Protein AF-A0A950AJ73-F1 (afdb_monomer)

Structure (mmCIF, N/CA/C/O backbone):
data_AF-A0A950AJ73-F1
#
_entry.id   AF-A0A950AJ73-F1
#
loop_
_atom_site.group_PDB
_atom_site.id
_atom_site.type_symbol
_atom_site.label_atom_id
_atom_site.label_alt_id
_atom_site.label_comp_id
_atom_site.label_asym_id
_atom_site.label_entity_id
_atom_site.label_seq_id
_atom_site.pdbx_PDB_ins_code
_atom_site.Cartn_x
_atom_site.Cartn_y
_atom_site.Cartn_z
_atom_site.occupancy
_atom_site.B_iso_or_equiv
_atom_site.auth_seq_id
_atom_site.auth_comp_id
_atom_site.auth_asym_id
_atom_site.auth_atom_id
_atom_site.pdbx_PDB_model_num
ATOM 1 N N . THR A 1 1 ? 6.063 -1.081 2.310 1.00 92.88 1 THR A N 1
ATOM 2 C CA . THR A 1 1 ? 6.841 -2.084 3.063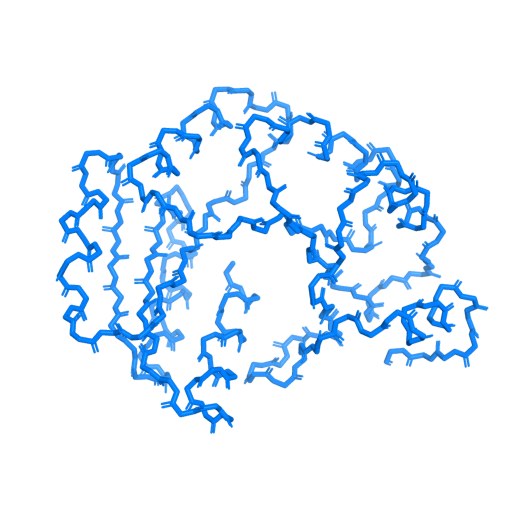 1.00 92.88 1 THR A CA 1
ATOM 3 C C . THR A 1 1 ? 6.084 -2.684 4.240 1.00 92.88 1 THR A C 1
ATOM 5 O O . THR A 1 1 ? 5.621 -3.804 4.096 1.00 92.88 1 THR A O 1
ATOM 8 N N . THR A 1 2 ? 5.868 -1.998 5.375 1.00 95.12 2 THR A N 1
ATOM 9 C CA . THR A 1 2 ? 5.232 -2.628 6.565 1.00 95.12 2 THR A CA 1
ATOM 10 C C . THR A 1 2 ? 3.834 -3.189 6.292 1.00 95.12 2 THR A C 1
ATOM 12 O O . THR A 1 2 ? 3.547 -4.312 6.682 1.00 95.12 2 THR A O 1
ATOM 15 N N . THR A 1 3 ? 2.984 -2.468 5.557 1.00 97.38 3 THR A N 1
ATOM 16 C CA . THR A 1 3 ? 1.659 -2.960 5.138 1.00 97.38 3 THR A CA 1
ATOM 17 C C . THR A 1 3 ? 1.740 -4.257 4.328 1.00 97.38 3 THR A C 1
ATOM 19 O O . THR A 1 3 ? 0.954 -5.167 4.566 1.00 97.38 3 THR A O 1
ATOM 22 N N . VAL A 1 4 ? 2.708 -4.371 3.410 1.00 97.19 4 VAL A N 1
ATOM 23 C CA . VAL A 1 4 ? 2.921 -5.589 2.608 1.00 97.19 4 VAL A CA 1
ATOM 24 C C . VAL A 1 4 ? 3.324 -6.758 3.506 1.00 97.19 4 VAL A C 1
ATOM 26 O O . VAL A 1 4 ? 2.780 -7.846 3.355 1.00 97.19 4 VAL A O 1
ATOM 29 N N . ALA A 1 5 ? 4.201 -6.527 4.488 1.00 97.19 5 ALA A N 1
ATOM 30 C CA . ALA A 1 5 ? 4.582 -7.550 5.460 1.00 97.19 5 ALA A CA 1
ATOM 31 C C . ALA A 1 5 ? 3.391 -8.023 6.314 1.00 97.19 5 ALA A C 1
ATOM 33 O O . ALA A 1 5 ? 3.233 -9.226 6.514 1.00 97.19 5 ALA A O 1
ATOM 34 N N . LYS A 1 6 ? 2.523 -7.101 6.763 1.00 98.25 6 LYS A N 1
ATOM 35 C CA . LYS A 1 6 ? 1.288 -7.454 7.485 1.00 98.25 6 LYS A CA 1
ATOM 36 C C . LYS A 1 6 ? 0.383 -8.333 6.630 1.00 98.25 6 LYS A C 1
ATOM 38 O O . LYS A 1 6 ? 0.024 -9.417 7.067 1.00 98.25 6 LYS A O 1
ATOM 43 N N . LEU A 1 7 ? 0.101 -7.924 5.389 1.00 98.06 7 LEU A N 1
ATOM 44 C CA . LEU A 1 7 ? -0.706 -8.718 4.457 1.00 98.06 7 LEU A CA 1
ATOM 45 C C . LEU A 1 7 ? -0.104 -10.111 4.237 1.00 98.06 7 LEU A C 1
ATOM 47 O O . LEU A 1 7 ? -0.812 -11.105 4.373 1.00 98.06 7 LEU A O 1
ATOM 51 N N . ALA A 1 8 ? 1.198 -10.198 3.959 1.00 97.94 8 ALA A N 1
ATOM 52 C CA . ALA A 1 8 ? 1.874 -11.471 3.726 1.00 97.94 8 ALA A CA 1
ATOM 53 C C . ALA A 1 8 ? 1.744 -12.418 4.929 1.00 97.94 8 ALA A C 1
ATOM 55 O O . ALA A 1 8 ? 1.339 -13.572 4.779 1.00 97.94 8 ALA A O 1
ATOM 56 N N . ALA A 1 9 ? 2.012 -11.916 6.135 1.00 97.50 9 ALA A N 1
ATOM 57 C CA . ALA A 1 9 ? 1.866 -12.688 7.362 1.00 97.50 9 ALA A CA 1
ATOM 58 C C . ALA A 1 9 ? 0.402 -13.083 7.630 1.00 97.50 9 ALA A C 1
ATOM 60 O O . ALA A 1 9 ? 0.142 -14.241 7.949 1.00 97.50 9 ALA A O 1
ATOM 61 N N . THR A 1 10 ? -0.569 -12.185 7.435 1.00 96.81 10 THR A N 1
ATOM 62 C CA . THR A 1 10 ? -2.002 -12.492 7.590 1.00 96.81 10 THR A CA 1
ATOM 63 C C . THR A 1 10 ? -2.466 -13.577 6.615 1.00 96.81 10 THR A C 1
ATOM 65 O O . THR A 1 10 ? -3.197 -14.489 7.008 1.00 96.81 10 THR A O 1
ATOM 68 N N . PHE A 1 11 ? -2.052 -13.525 5.347 1.00 97.38 11 PHE A N 1
ATOM 69 C CA . PHE A 1 11 ? -2.428 -14.540 4.358 1.00 97.38 11 PHE A CA 1
ATOM 70 C C . PHE A 1 11 ? -1.765 -15.896 4.630 1.00 97.38 11 PHE A C 1
ATOM 72 O O . PHE A 1 11 ? -2.438 -16.922 4.509 1.00 97.38 11 PHE A O 1
ATOM 79 N N . LYS A 1 12 ? -0.499 -15.922 5.071 1.00 96.75 12 LYS A N 1
ATOM 80 C CA . LYS A 1 12 ? 0.173 -17.172 5.461 1.00 96.75 12 LYS A CA 1
ATOM 81 C C . LYS A 1 12 ? -0.445 -17.783 6.722 1.00 96.75 12 LYS A C 1
ATOM 83 O O . LYS A 1 12 ? -0.835 -18.945 6.714 1.00 96.75 12 LYS A O 1
ATOM 88 N N . LEU A 1 13 ? -0.552 -17.004 7.800 1.00 94.62 13 LEU A N 1
ATOM 89 C CA . LEU A 1 13 ? -0.893 -17.515 9.133 1.00 94.62 13 LEU A CA 1
ATOM 90 C C . LEU A 1 13 ? -2.393 -17.753 9.326 1.00 94.62 13 LEU A C 1
ATOM 92 O O . LEU A 1 13 ? -2.773 -18.759 9.916 1.00 94.62 13 LEU A O 1
ATOM 96 N N . ALA A 1 14 ? -3.244 -16.839 8.850 1.00 94.31 14 ALA A N 1
ATOM 97 C CA . ALA A 1 14 ? -4.686 -16.914 9.094 1.00 94.31 14 ALA A CA 1
ATOM 98 C C . ALA A 1 14 ? -5.463 -17.569 7.944 1.00 94.31 14 ALA A C 1
ATOM 100 O O . ALA A 1 14 ? -6.529 -18.133 8.179 1.00 94.31 14 ALA A O 1
ATOM 101 N N . HIS A 1 15 ? -4.944 -17.507 6.712 1.00 95.06 15 HIS A N 1
ATOM 102 C CA . HIS A 1 15 ? -5.661 -17.981 5.522 1.00 95.06 15 HIS A CA 1
ATOM 103 C C . HIS A 1 15 ? -5.011 -19.199 4.849 1.00 95.06 15 HIS A C 1
ATOM 105 O O . HIS A 1 15 ? -5.614 -19.768 3.943 1.00 95.06 15 HIS A O 1
ATOM 111 N N . GLY A 1 16 ? -3.813 -19.613 5.277 1.00 94.69 16 GLY A N 1
ATOM 112 C CA . GLY A 1 16 ? -3.132 -20.804 4.760 1.00 94.69 16 GLY A CA 1
ATOM 113 C C . GLY A 1 16 ? -2.626 -20.688 3.318 1.00 94.69 16 GLY A C 1
ATOM 114 O O . GLY A 1 16 ? -2.360 -21.712 2.694 1.00 94.69 16 GLY A O 1
ATOM 115 N N . TYR A 1 17 ? -2.499 -19.471 2.781 1.00 97.44 17 TYR A N 1
ATOM 116 C CA . TYR A 1 17 ? -1.894 -19.239 1.465 1.00 97.44 17 TYR A CA 1
ATOM 117 C C . TYR A 1 17 ? -0.372 -19.413 1.540 1.00 97.44 17 TYR A C 1
ATOM 119 O O . TYR A 1 17 ? 0.219 -19.343 2.622 1.00 97.44 17 TYR A O 1
ATOM 127 N N . ARG A 1 18 ? 0.278 -19.559 0.380 1.00 97.62 18 ARG A N 1
ATOM 128 C CA . ARG A 1 18 ? 1.737 -19.460 0.214 1.00 97.62 18 ARG A CA 1
ATOM 129 C C . ARG A 1 18 ? 2.104 -18.135 -0.469 1.00 97.62 18 ARG A C 1
ATOM 131 O O . ARG A 1 18 ? 2.123 -18.089 -1.699 1.00 97.62 18 ARG A O 1
ATOM 138 N N . PRO A 1 19 ? 2.348 -17.039 0.272 1.00 98.12 19 PRO A N 1
ATOM 139 C CA . PRO A 1 19 ? 2.726 -15.772 -0.337 1.00 98.12 19 PRO A CA 1
ATOM 140 C C . PRO A 1 19 ? 4.180 -15.779 -0.812 1.00 98.12 19 PRO A C 1
ATOM 142 O O . PRO A 1 19 ? 5.046 -16.356 -0.160 1.00 98.12 19 PRO A O 1
ATOM 145 N N . GLY A 1 20 ? 4.459 -15.055 -1.889 1.00 98.31 20 GLY A N 1
ATOM 146 C CA . GLY A 1 20 ? 5.795 -14.619 -2.276 1.00 98.31 20 GLY A CA 1
ATOM 147 C C . GLY A 1 20 ? 5.879 -13.099 -2.319 1.00 98.31 20 GLY A C 1
ATOM 148 O O . GLY A 1 20 ? 4.888 -12.411 -2.576 1.00 98.31 20 GLY A O 1
ATOM 149 N N . LEU A 1 21 ? 7.065 -12.569 -2.045 1.00 98.31 21 LEU A N 1
ATOM 150 C CA . LEU A 1 21 ? 7.326 -11.138 -2.030 1.00 98.31 21 LEU A CA 1
ATOM 151 C C . LEU A 1 21 ? 8.178 -10.735 -3.229 1.00 98.31 21 LEU A C 1
ATOM 153 O O . LEU A 1 21 ? 9.164 -11.386 -3.567 1.00 98.31 21 LEU A O 1
ATOM 157 N N . VAL A 1 22 ? 7.841 -9.603 -3.830 1.00 97.94 22 VAL A N 1
ATOM 158 C CA . VAL A 1 22 ? 8.698 -8.906 -4.789 1.00 97.94 22 VAL A CA 1
ATOM 159 C C . VAL A 1 22 ? 8.924 -7.498 -4.270 1.00 97.94 22 VAL A C 1
ATOM 161 O O . VAL A 1 22 ? 7.982 -6.863 -3.808 1.00 97.94 22 VAL A O 1
ATOM 164 N N . THR A 1 23 ? 10.141 -6.973 -4.358 1.00 96.19 23 THR A N 1
ATOM 165 C CA . THR A 1 23 ? 10.384 -5.540 -4.148 1.00 96.19 23 THR A CA 1
ATOM 166 C C . THR A 1 23 ? 11.036 -4.900 -5.359 1.00 96.19 23 THR A C 1
ATOM 168 O O . THR A 1 23 ? 12.007 -5.421 -5.909 1.00 96.19 23 THR A O 1
ATOM 171 N N . VAL A 1 24 ? 10.492 -3.748 -5.750 1.00 94.31 24 VAL A N 1
ATOM 172 C CA . VAL A 1 24 ? 11.083 -2.822 -6.730 1.00 94.31 24 VAL A CA 1
ATOM 173 C C . VAL A 1 24 ? 11.620 -1.554 -6.052 1.00 94.31 24 VAL A C 1
ATOM 175 O O . VAL A 1 24 ? 12.000 -0.593 -6.720 1.00 94.31 24 VAL A O 1
ATOM 178 N N . ASP A 1 25 ? 11.645 -1.504 -4.712 1.00 87.56 25 ASP A N 1
ATOM 179 C CA . ASP A 1 25 ? 12.178 -0.366 -3.952 1.00 87.56 25 ASP A CA 1
ATOM 180 C C . ASP A 1 25 ? 13.698 -0.438 -3.783 1.00 87.56 25 ASP A C 1
ATOM 182 O O . ASP A 1 25 ? 14.240 -0.465 -2.682 1.00 87.56 25 ASP A O 1
ATOM 186 N N . THR A 1 26 ? 14.406 -0.454 -4.905 1.00 80.12 26 THR A N 1
ATOM 187 C CA . THR A 1 26 ? 15.871 -0.574 -4.943 1.00 80.12 26 THR A CA 1
ATOM 188 C C . THR A 1 26 ? 16.580 0.760 -4.697 1.00 80.12 26 THR A C 1
ATOM 190 O O . THR A 1 26 ? 17.793 0.806 -4.510 1.00 80.12 26 THR A O 1
ATOM 193 N N . TYR A 1 27 ? 15.826 1.865 -4.638 1.00 73.50 27 TYR A N 1
ATOM 194 C CA . TYR A 1 27 ? 16.366 3.196 -4.356 1.00 73.50 27 TYR A CA 1
ATOM 195 C C . TYR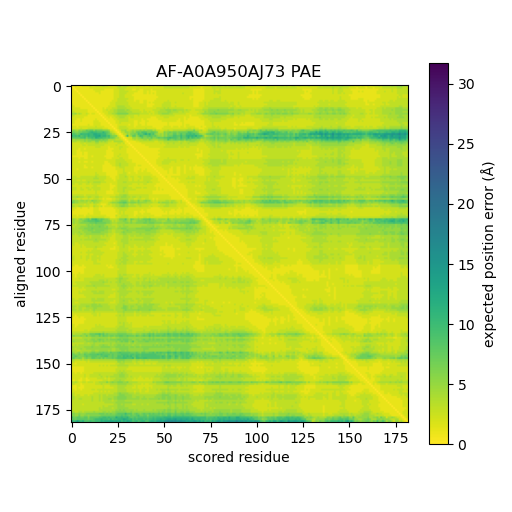 A 1 27 ? 16.649 3.403 -2.863 1.00 73.50 27 TYR A C 1
ATOM 197 O O . TYR A 1 27 ? 17.604 4.086 -2.491 1.00 73.50 27 TYR A O 1
ATOM 205 N N . ARG A 1 28 ? 15.816 2.828 -1.989 1.00 80.31 28 ARG A N 1
ATOM 206 C CA . ARG A 1 28 ? 15.999 2.893 -0.538 1.00 80.31 28 ARG A CA 1
ATOM 207 C C . ARG A 1 28 ? 16.614 1.582 -0.064 1.00 80.31 28 ARG A C 1
ATOM 209 O O . ARG A 1 28 ? 15.886 0.656 0.262 1.00 80.31 28 ARG A O 1
ATOM 216 N N . ILE A 1 29 ? 17.945 1.532 0.039 1.00 75.69 29 ILE A N 1
ATOM 217 C CA . ILE A 1 29 ? 18.691 0.333 0.487 1.00 75.69 29 ILE A CA 1
ATOM 218 C C . ILE A 1 29 ? 18.056 -0.292 1.745 1.00 75.69 29 ILE A C 1
ATOM 220 O O . ILE A 1 29 ? 17.802 -1.490 1.789 1.00 75.69 29 ILE A O 1
ATOM 224 N N . ALA A 1 30 ? 17.708 0.534 2.736 1.00 84.19 30 ALA A N 1
ATOM 225 C CA . ALA A 1 30 ? 17.092 0.069 3.979 1.00 84.19 30 ALA A CA 1
ATOM 226 C C . ALA A 1 30 ? 15.694 -0.563 3.806 1.00 84.19 30 ALA A C 1
ATOM 228 O O . ALA A 1 30 ? 15.300 -1.374 4.636 1.00 84.19 30 ALA A O 1
ATOM 229 N N . ALA A 1 31 ? 14.939 -0.215 2.758 1.00 82.75 31 ALA A N 1
ATOM 230 C CA . ALA A 1 31 ? 13.617 -0.790 2.507 1.00 82.75 31 ALA A CA 1
ATOM 231 C C . ALA A 1 31 ? 13.712 -2.239 2.003 1.00 82.75 31 ALA A C 1
ATOM 233 O O . ALA A 1 31 ? 12.925 -3.081 2.434 1.00 82.75 31 ALA A O 1
ATOM 234 N N . VAL A 1 32 ? 14.700 -2.542 1.150 1.00 90.50 32 VAL A N 1
ATOM 235 C CA . VAL A 1 32 ? 14.977 -3.920 0.706 1.00 90.50 32 VAL A CA 1
ATOM 236 C C . VAL A 1 32 ? 15.375 -4.788 1.894 1.00 90.50 32 VAL A C 1
ATOM 238 O O . VAL A 1 32 ? 14.798 -5.854 2.083 1.00 90.50 32 VAL A O 1
ATOM 241 N N . GLU A 1 33 ? 16.300 -4.310 2.729 1.00 92.94 33 GLU A N 1
ATOM 242 C CA . GLU A 1 33 ? 16.746 -5.050 3.915 1.00 92.94 33 GLU A CA 1
ATOM 243 C C . GLU A 1 33 ? 15.615 -5.246 4.929 1.00 92.94 33 GLU A C 1
ATOM 245 O O . GLU A 1 33 ? 15.439 -6.343 5.457 1.00 92.94 33 GLU A O 1
ATOM 250 N N . GLN A 1 34 ? 14.775 -4.227 5.132 1.00 93.00 34 GLN A N 1
ATOM 251 C CA . GLN A 1 34 ? 13.595 -4.351 5.983 1.00 93.00 34 GLN A CA 1
ATOM 252 C C . GLN A 1 34 ? 12.633 -5.431 5.466 1.00 93.00 34 GLN A C 1
ATOM 254 O O . GLN A 1 34 ? 12.165 -6.259 6.248 1.00 93.00 34 GLN A O 1
ATOM 259 N N . LEU A 1 35 ? 12.327 -5.443 4.164 1.00 94.94 35 LEU A N 1
ATOM 260 C CA . LEU A 1 35 ? 11.437 -6.459 3.599 1.00 94.94 35 LEU A CA 1
ATOM 261 C C . LEU A 1 35 ? 12.075 -7.854 3.622 1.00 94.94 35 LEU A C 1
ATOM 263 O O . LEU A 1 35 ? 11.370 -8.826 3.876 1.00 94.94 35 LEU A O 1
ATOM 267 N N . ARG A 1 36 ? 13.395 -7.952 3.423 1.00 96.31 36 ARG A N 1
ATOM 268 C CA . ARG A 1 36 ? 14.161 -9.199 3.558 1.00 96.31 36 ARG A CA 1
ATOM 269 C C . ARG A 1 36 ? 14.057 -9.773 4.963 1.00 96.31 36 ARG A C 1
ATOM 271 O O . ARG A 1 36 ? 13.726 -10.944 5.100 1.00 96.31 36 ARG A O 1
ATOM 278 N N . THR A 1 37 ? 14.233 -8.945 5.992 1.00 96.56 37 THR A N 1
ATOM 279 C CA . THR A 1 37 ? 14.051 -9.375 7.386 1.00 96.56 37 THR A CA 1
ATOM 280 C C . THR A 1 37 ? 12.640 -9.919 7.625 1.00 96.56 37 THR A C 1
ATOM 282 O O . THR A 1 37 ? 12.485 -10.971 8.236 1.00 96.56 37 THR A O 1
ATOM 285 N N . TYR A 1 38 ? 11.596 -9.258 7.108 1.00 96.69 38 TYR A N 1
ATOM 286 C CA . TYR A 1 38 ? 10.233 -9.795 7.207 1.00 96.69 38 TYR A CA 1
ATOM 287 C C . TYR A 1 38 ? 10.064 -11.118 6.455 1.00 96.69 38 TYR A C 1
ATOM 289 O O . TYR A 1 38 ? 9.458 -12.039 6.997 1.00 96.69 38 TYR A O 1
ATOM 297 N N . ALA A 1 39 ? 10.599 -11.226 5.237 1.00 97.12 39 ALA A N 1
ATOM 298 C CA . ALA A 1 39 ? 10.539 -12.449 4.445 1.00 97.12 39 ALA A CA 1
ATOM 299 C C . ALA A 1 39 ? 11.200 -13.629 5.173 1.00 97.12 39 ALA A C 1
ATOM 301 O O . ALA A 1 39 ? 10.635 -14.715 5.199 1.00 97.12 39 ALA A O 1
ATOM 302 N N . GLU A 1 40 ? 12.344 -13.408 5.822 1.00 97.44 40 GLU A N 1
ATOM 303 C CA . GLU A 1 40 ? 13.048 -14.425 6.611 1.00 97.44 40 GLU A CA 1
ATOM 304 C C . GLU A 1 40 ? 12.263 -14.833 7.864 1.00 97.44 40 GLU A C 1
ATOM 306 O O . GLU A 1 40 ? 12.094 -16.022 8.120 1.00 97.44 40 GLU A O 1
ATOM 311 N N . ILE A 1 41 ? 11.728 -13.866 8.622 1.00 96.19 41 ILE A N 1
ATOM 312 C CA . ILE A 1 41 ? 10.944 -14.138 9.841 1.00 96.19 41 ILE A CA 1
ATOM 313 C C . ILE A 1 41 ? 9.656 -14.905 9.518 1.00 96.19 41 ILE A C 1
ATOM 315 O O . ILE A 1 41 ? 9.265 -15.805 10.260 1.00 96.19 41 ILE A O 1
ATOM 319 N N . ILE A 1 42 ? 8.978 -14.531 8.430 1.00 95.69 42 ILE A N 1
ATOM 320 C CA . ILE A 1 42 ? 7.706 -15.136 8.014 1.00 95.69 42 ILE A CA 1
ATOM 321 C C . ILE A 1 42 ? 7.951 -16.400 7.173 1.00 95.69 42 ILE A C 1
ATOM 323 O O . ILE A 1 42 ? 7.007 -17.151 6.937 1.00 95.69 42 ILE A O 1
ATOM 327 N N . ASP A 1 43 ? 9.192 -16.672 6.757 1.00 96.00 43 ASP A N 1
ATOM 328 C CA . ASP A 1 43 ? 9.588 -17.776 5.874 1.00 96.00 43 ASP A CA 1
ATOM 329 C C . ASP A 1 43 ? 8.874 -17.708 4.504 1.00 96.00 43 ASP A C 1
ATOM 331 O O . ASP A 1 43 ? 8.015 -18.521 4.158 1.00 96.00 43 ASP A O 1
ATOM 335 N N . LEU A 1 44 ? 9.165 -16.650 3.744 1.00 97.44 44 LEU A N 1
ATOM 336 C CA . LEU A 1 44 ? 8.589 -16.365 2.426 1.00 97.44 44 LEU A CA 1
ATOM 337 C C . LEU A 1 44 ? 9.690 -16.247 1.364 1.00 97.44 44 LEU A C 1
ATOM 339 O O . LEU A 1 44 ? 10.727 -15.633 1.634 1.00 97.44 44 LEU A O 1
ATOM 343 N N . PRO A 1 45 ? 9.466 -16.730 0.127 1.00 97.81 45 PRO A N 1
ATOM 344 C CA . PRO A 1 45 ? 10.348 -16.404 -0.983 1.00 97.81 45 PRO A CA 1
ATOM 345 C C . PRO A 1 45 ? 10.285 -14.897 -1.276 1.00 97.81 45 PRO A C 1
ATOM 347 O O . PRO A 1 45 ? 9.213 -14.286 -1.260 1.00 97.81 45 PRO A O 1
ATOM 350 N N . LEU A 1 46 ? 11.444 -14.297 -1.552 1.00 97.56 46 LEU A N 1
ATOM 351 C CA . LEU A 1 46 ? 11.590 -12.877 -1.871 1.00 97.56 46 LEU A CA 1
ATOM 352 C C . LEU A 1 46 ? 12.441 -12.700 -3.129 1.00 97.56 46 LEU A C 1
ATOM 354 O O . LEU A 1 46 ? 13.574 -13.177 -3.184 1.00 97.56 46 LEU A O 1
ATOM 358 N N . ALA A 1 47 ? 11.936 -11.921 -4.082 1.00 97.25 47 ALA A N 1
ATOM 359 C CA . ALA A 1 47 ? 12.688 -11.456 -5.238 1.00 97.25 47 ALA A CA 1
ATOM 360 C C . ALA A 1 47 ? 12.896 -9.933 -5.197 1.00 97.25 47 ALA A C 1
ATOM 362 O O . ALA A 1 47 ? 12.010 -9.166 -4.817 1.00 97.25 47 ALA A O 1
ATOM 363 N N . VAL A 1 48 ? 14.079 -9.482 -5.615 1.00 96.00 48 VAL A N 1
ATOM 364 C CA . VAL A 1 48 ? 14.418 -8.057 -5.751 1.00 96.00 48 VAL A CA 1
ATOM 365 C C . VAL A 1 48 ? 14.573 -7.750 -7.234 1.00 96.00 48 VAL A C 1
ATOM 367 O O . VAL A 1 48 ? 15.351 -8.413 -7.919 1.00 96.00 48 VAL A O 1
ATOM 370 N N . VAL A 1 49 ? 13.840 -6.755 -7.725 1.00 96.19 49 VAL A N 1
ATOM 371 C CA . VAL A 1 49 ? 13.756 -6.422 -9.152 1.00 96.19 49 VAL A CA 1
ATOM 372 C C . VAL A 1 49 ? 14.275 -5.005 -9.361 1.00 96.19 49 VAL A C 1
ATOM 374 O O . VAL A 1 49 ? 13.752 -4.057 -8.778 1.00 96.19 49 VAL A O 1
ATOM 377 N N . ASN A 1 50 ? 15.304 -4.852 -10.199 1.00 93.50 50 ASN A N 1
ATOM 378 C CA . ASN A 1 50 ? 15.941 -3.553 -10.446 1.00 93.50 50 ASN A CA 1
ATOM 379 C C . ASN A 1 50 ? 15.454 -2.893 -11.736 1.00 93.50 50 ASN A C 1
ATOM 381 O O . ASN A 1 50 ? 15.522 -1.671 -11.854 1.00 93.50 50 ASN A O 1
ATOM 385 N N . ALA A 1 51 ? 14.964 -3.685 -12.692 1.00 94.81 51 ALA A N 1
ATOM 386 C CA . ALA A 1 51 ? 14.452 -3.199 -13.968 1.00 94.81 51 ALA A CA 1
ATOM 387 C C . ALA A 1 51 ? 13.124 -3.880 -14.343 1.00 94.81 51 ALA A C 1
ATOM 389 O O . ALA A 1 51 ? 12.955 -5.068 -14.055 1.00 94.81 51 ALA A O 1
ATOM 390 N N . PRO A 1 52 ? 12.197 -3.190 -15.040 1.00 95.69 52 PRO A N 1
ATOM 391 C CA . PRO A 1 52 ? 10.922 -3.781 -15.456 1.00 95.69 52 PRO A CA 1
ATOM 392 C C . PRO A 1 52 ? 11.077 -5.092 -16.239 1.00 95.69 52 PRO A C 1
ATOM 394 O O . PRO A 1 52 ? 10.322 -6.036 -16.022 1.00 95.69 52 PRO A O 1
ATOM 397 N N . SER A 1 53 ? 12.112 -5.200 -17.078 1.00 96.69 53 SER A N 1
ATOM 398 C CA . SER A 1 53 ? 12.413 -6.402 -17.869 1.00 96.69 53 SER A CA 1
ATOM 399 C C . SER A 1 53 ? 12.717 -7.653 -17.034 1.00 96.69 53 SER A C 1
ATOM 401 O O . SER A 1 53 ? 12.601 -8.770 -17.538 1.00 96.69 53 SER A O 1
ATOM 403 N N . GLU A 1 54 ? 13.100 -7.496 -15.766 1.00 97.06 54 GLU A N 1
ATOM 404 C CA . GLU A 1 54 ? 13.402 -8.603 -14.854 1.00 97.06 54 GLU A CA 1
ATOM 405 C C . GLU A 1 54 ? 12.151 -9.126 -14.136 1.00 97.06 54 GLU A C 1
ATOM 407 O O . GLU A 1 54 ? 12.171 -10.241 -13.614 1.00 97.06 54 GLU A O 1
ATOM 412 N N . MET A 1 55 ? 11.058 -8.354 -14.129 1.00 97.44 55 MET A N 1
ATOM 413 C CA . MET A 1 55 ? 9.877 -8.591 -13.296 1.00 97.44 55 MET A CA 1
ATOM 414 C C . MET A 1 55 ? 9.257 -9.974 -13.524 1.00 97.44 55 MET A C 1
ATOM 416 O O . MET A 1 55 ? 9.058 -10.729 -12.576 1.00 97.44 55 MET A O 1
ATOM 420 N N . ARG A 1 56 ? 9.001 -10.353 -14.783 1.00 96.38 56 ARG A N 1
ATOM 421 C CA . ARG A 1 56 ? 8.372 -11.650 -15.100 1.00 96.38 56 ARG A CA 1
ATOM 422 C C . ARG A 1 56 ? 9.228 -12.838 -14.672 1.00 96.38 56 ARG A C 1
ATOM 424 O O . ARG A 1 56 ? 8.699 -13.827 -14.175 1.00 96.38 56 ARG A O 1
ATOM 431 N N . ARG A 1 57 ? 10.549 -12.733 -14.855 1.00 96.94 57 ARG A N 1
ATOM 432 C CA . 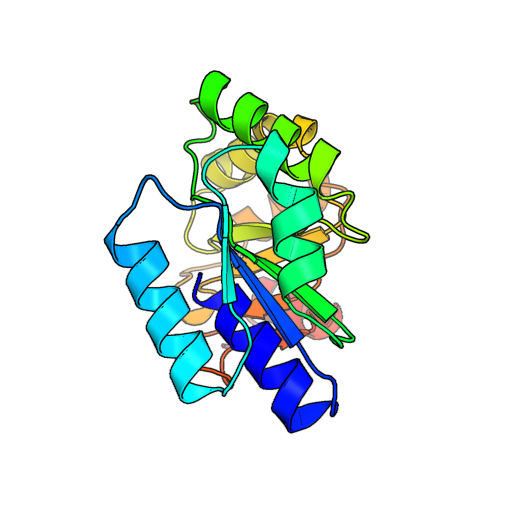ARG A 1 57 ? 11.500 -13.765 -14.426 1.00 96.94 57 ARG A CA 1
ATOM 433 C C . ARG A 1 57 ? 11.504 -13.882 -12.904 1.00 96.94 57 ARG A C 1
ATOM 435 O O . ARG A 1 57 ? 11.367 -14.984 -12.393 1.00 96.94 57 ARG A O 1
ATOM 442 N N . ALA A 1 58 ? 11.599 -12.754 -12.206 1.00 97.06 58 ALA A N 1
ATOM 443 C CA . ALA A 1 58 ? 11.616 -12.703 -10.750 1.00 97.06 58 ALA A CA 1
ATOM 444 C C . ALA A 1 58 ? 10.344 -13.289 -10.119 1.00 97.06 58 ALA A C 1
ATOM 446 O O . ALA A 1 58 ? 10.442 -14.048 -9.162 1.00 97.06 58 ALA A O 1
ATOM 447 N N . ILE A 1 59 ? 9.165 -12.997 -10.684 1.00 96.88 59 ILE A N 1
ATOM 448 C CA . ILE A 1 59 ? 7.900 -13.609 -10.249 1.00 96.88 59 ILE A CA 1
ATOM 449 C C . ILE A 1 59 ? 7.937 -15.131 -10.455 1.00 96.88 59 ILE A C 1
ATOM 451 O O . ILE A 1 59 ? 7.562 -15.874 -9.554 1.00 96.88 59 ILE A O 1
ATOM 455 N N . GLY A 1 60 ? 8.428 -15.605 -11.605 1.00 95.25 60 GLY A N 1
ATOM 456 C CA . GLY A 1 60 ? 8.556 -17.041 -11.880 1.00 95.25 60 GLY A CA 1
ATOM 457 C C . GLY A 1 60 ? 9.550 -17.770 -10.965 1.00 95.25 60 GLY A C 1
ATOM 458 O O . GLY A 1 60 ? 9.367 -18.949 -10.674 1.00 95.25 60 GLY A O 1
ATOM 459 N N . GLU A 1 61 ? 10.580 -17.076 -10.477 1.00 95.56 61 GLU A N 1
ATOM 460 C CA . GLU A 1 61 ? 11.588 -17.617 -9.554 1.00 95.56 61 GLU A CA 1
ATOM 461 C C . GLU A 1 61 ? 11.075 -17.769 -8.107 1.00 95.56 61 GLU A C 1
ATOM 463 O O . GLU A 1 61 ? 11.718 -18.457 -7.315 1.00 95.56 61 GLU A O 1
ATOM 468 N N . LEU A 1 62 ? 9.906 -17.207 -7.758 1.00 96.81 62 LEU A N 1
ATOM 469 C CA . LEU A 1 62 ? 9.276 -17.413 -6.442 1.00 96.81 62 LEU A CA 1
ATOM 470 C C . LEU A 1 62 ? 8.771 -18.852 -6.233 1.00 96.81 62 LEU A C 1
ATOM 472 O O . LEU A 1 62 ? 8.496 -19.241 -5.098 1.00 96.81 62 LEU A O 1
ATOM 476 N N . GLY A 1 63 ? 8.672 -19.647 -7.304 1.00 93.44 63 GLY A N 1
ATOM 477 C CA . GLY A 1 63 ? 8.226 -21.036 -7.251 1.00 93.44 63 GLY A CA 1
ATOM 478 C C . GLY A 1 63 ? 6.714 -21.166 -7.074 1.00 93.44 63 GLY A C 1
ATOM 479 O O . GLY A 1 63 ? 5.937 -20.387 -7.625 1.00 93.44 63 GLY A O 1
ATOM 480 N N . GLU A 1 64 ? 6.281 -22.185 -6.333 1.00 93.38 64 GLU A N 1
ATOM 481 C CA . GLU A 1 64 ? 4.856 -22.419 -6.097 1.00 93.38 64 GLU A CA 1
ATOM 482 C C . GLU A 1 64 ? 4.308 -21.512 -4.988 1.00 93.38 64 GLU A C 1
ATOM 484 O O . GLU A 1 64 ? 4.298 -21.871 -3.808 1.00 93.38 64 GLU A O 1
ATOM 489 N N . VAL A 1 65 ? 3.826 -20.340 -5.396 1.00 97.06 65 VAL A N 1
ATOM 490 C CA . VAL A 1 65 ? 3.130 -19.372 -4.543 1.00 97.06 65 VAL A CA 1
ATOM 491 C C . VAL A 1 65 ? 1.690 -19.179 -5.014 1.00 97.06 65 VAL A C 1
ATOM 493 O O . VAL A 1 65 ? 1.406 -19.216 -6.209 1.00 97.06 65 VAL A O 1
ATOM 496 N N . ASP A 1 66 ? 0.783 -18.957 -4.066 1.00 96.75 66 ASP A N 1
ATOM 497 C CA . ASP A 1 66 ? -0.647 -18.727 -4.329 1.00 96.75 66 ASP A CA 1
ATOM 498 C C . ASP A 1 66 ? -0.984 -17.226 -4.384 1.00 96.75 66 ASP A C 1
ATOM 500 O O . ASP A 1 66 ? -2.059 -16.834 -4.831 1.00 96.75 66 ASP A O 1
ATOM 504 N N . LEU A 1 67 ? -0.073 -16.382 -3.890 1.00 98.06 67 LEU A N 1
ATOM 505 C CA . LEU A 1 67 ? -0.224 -14.932 -3.810 1.00 98.06 67 LEU A CA 1
ATOM 506 C C . LEU A 1 67 ? 1.141 -14.267 -3.988 1.00 98.06 67 LEU A C 1
ATOM 508 O O . LEU A 1 67 ? 2.082 -14.595 -3.272 1.00 98.06 67 LEU A O 1
ATOM 512 N N . VAL A 1 68 ? 1.246 -13.287 -4.883 1.00 98.38 68 VAL A N 1
ATOM 513 C CA . VAL A 1 68 ? 2.453 -12.462 -5.030 1.00 98.38 68 VAL A CA 1
ATOM 514 C C . VAL A 1 68 ? 2.147 -11.047 -4.562 1.00 98.38 68 VAL A C 1
ATOM 516 O O . VAL A 1 68 ? 1.249 -10.395 -5.089 1.00 98.38 68 VAL A O 1
ATOM 519 N N . LEU A 1 69 ? 2.899 -10.558 -3.576 1.00 98.38 69 LEU A N 1
ATOM 520 C CA . LEU A 1 69 ? 2.786 -9.187 -3.083 1.00 98.38 69 LEU A CA 1
ATOM 521 C C . LEU A 1 69 ? 4.007 -8.379 -3.517 1.00 98.38 69 LEU A C 1
ATOM 523 O O . LEU A 1 69 ? 5.146 -8.736 -3.214 1.00 98.38 69 LEU A O 1
ATOM 527 N N . ILE A 1 70 ? 3.759 -7.267 -4.206 1.00 97.81 70 ILE A N 1
ATOM 528 C CA . ILE A 1 70 ? 4.803 -6.411 -4.771 1.00 97.81 70 ILE A CA 1
ATOM 529 C C . ILE A 1 70 ? 4.929 -5.136 -3.926 1.00 97.81 70 ILE A C 1
ATOM 531 O O . ILE A 1 70 ? 4.025 -4.301 -3.907 1.00 97.81 70 ILE A O 1
ATOM 535 N N . ASP A 1 71 ? 6.055 -4.967 -3.229 1.00 96.56 71 ASP A N 1
ATOM 536 C CA . ASP A 1 71 ? 6.415 -3.730 -2.532 1.00 96.56 71 ASP A CA 1
ATOM 537 C C . ASP A 1 71 ? 7.067 -2.746 -3.507 1.00 96.56 71 ASP A C 1
ATOM 539 O O . ASP A 1 71 ? 8.009 -3.075 -4.233 1.00 96.56 71 ASP A O 1
ATOM 543 N N . THR A 1 72 ? 6.567 -1.514 -3.513 1.00 93.69 72 THR A N 1
ATOM 544 C CA . THR A 1 72 ? 7.034 -0.455 -4.410 1.00 93.69 72 THR A CA 1
ATOM 545 C C . THR A 1 72 ? 7.610 0.705 -3.612 1.00 93.69 72 THR A C 1
ATOM 547 O O . THR A 1 72 ? 7.241 0.949 -2.460 1.00 93.69 72 THR A O 1
ATOM 550 N N . ALA A 1 73 ? 8.535 1.443 -4.226 1.00 85.50 73 ALA A N 1
ATOM 551 C CA . ALA A 1 73 ? 9.109 2.621 -3.597 1.00 85.50 73 ALA A CA 1
ATOM 552 C C . ALA A 1 73 ? 8.051 3.703 -3.367 1.00 85.50 73 ALA A C 1
ATOM 554 O O . ALA A 1 73 ? 7.307 4.067 -4.279 1.00 85.50 73 ALA A O 1
ATOM 555 N N . GLY A 1 74 ? 8.066 4.315 -2.181 1.00 84.75 74 GLY A N 1
ATOM 556 C CA . GLY A 1 74 ? 7.328 5.554 -1.950 1.00 84.75 74 GLY A CA 1
ATOM 557 C C . GLY A 1 74 ? 7.859 6.656 -2.869 1.00 84.75 74 GLY A C 1
ATOM 558 O O . GLY A 1 74 ? 9.016 7.065 -2.746 1.00 84.75 74 GLY A O 1
ATOM 559 N N . ARG A 1 75 ? 7.031 7.136 -3.803 1.00 86.44 75 ARG A N 1
ATOM 560 C CA . ARG A 1 75 ? 7.387 8.231 -4.717 1.00 86.44 75 ARG A CA 1
ATOM 561 C C . ARG A 1 75 ? 6.658 9.513 -4.344 1.00 86.44 75 ARG A C 1
ATOM 563 O O . ARG A 1 75 ? 5.512 9.501 -3.903 1.00 86.44 75 ARG A O 1
ATOM 570 N N . SER A 1 76 ? 7.338 10.638 -4.543 1.00 89.69 76 SER A N 1
ATOM 571 C CA . SER A 1 76 ? 6.698 11.946 -4.445 1.00 89.69 76 SER A CA 1
ATOM 572 C C . SER A 1 76 ? 5.619 12.061 -5.529 1.00 89.69 76 SER A C 1
ATOM 574 O O . SER A 1 76 ? 5.939 11.833 -6.694 1.00 89.69 76 SER A O 1
ATOM 576 N N . PRO A 1 77 ? 4.392 12.520 -5.211 1.00 88.38 77 PRO A N 1
ATOM 577 C CA . PRO A 1 77 ? 3.373 12.830 -6.221 1.00 88.38 77 PRO A CA 1
ATOM 578 C C . PRO A 1 77 ? 3.812 13.886 -7.253 1.00 88.38 77 PRO A C 1
ATOM 580 O O . PRO A 1 77 ? 3.138 14.100 -8.256 1.00 88.38 77 PRO A O 1
ATOM 583 N N . ARG A 1 78 ? 4.918 14.594 -6.992 1.00 91.00 78 ARG A N 1
ATOM 584 C CA . ARG A 1 78 ? 5.489 15.612 -7.886 1.00 91.00 78 ARG A CA 1
ATOM 585 C C . ARG A 1 78 ? 6.531 15.050 -8.856 1.00 91.00 78 ARG A C 1
ATOM 587 O O . ARG A 1 78 ? 6.962 15.778 -9.742 1.00 91.00 78 ARG A O 1
ATOM 594 N N . ASP A 1 79 ? 6.961 13.805 -8.673 1.00 92.94 79 ASP A N 1
ATOM 595 C CA . ASP A 1 79 ? 8.000 13.176 -9.488 1.00 92.94 79 ASP A CA 1
ATOM 596 C C . ASP A 1 79 ? 7.369 12.322 -10.594 1.00 92.94 79 ASP A C 1
ATOM 598 O O . ASP A 1 79 ? 7.221 11.105 -10.479 1.00 92.94 79 ASP A O 1
ATOM 602 N N . GLU A 1 80 ? 6.956 12.981 -11.676 1.00 92.06 80 GLU A N 1
ATOM 603 C CA . GLU A 1 80 ? 6.286 12.314 -12.798 1.00 92.06 80 GLU A CA 1
ATOM 604 C C . GLU A 1 80 ? 7.160 11.251 -13.470 1.00 92.06 80 GLU A C 1
ATOM 606 O O . GLU A 1 80 ? 6.635 10.258 -13.969 1.00 92.06 80 GLU A O 1
ATOM 611 N N . VAL A 1 81 ? 8.483 11.438 -13.482 1.00 92.50 81 VAL A N 1
ATOM 612 C CA . VAL A 1 81 ? 9.416 10.477 -14.085 1.00 92.50 81 VAL A CA 1
ATOM 613 C C . VAL A 1 81 ? 9.389 9.176 -13.293 1.00 92.50 81 VAL A C 1
ATOM 615 O O . VAL A 1 81 ? 9.201 8.111 -13.876 1.00 92.50 81 VAL A O 1
ATOM 618 N N . LYS A 1 82 ? 9.489 9.258 -11.962 1.00 91.12 82 LYS A N 1
ATOM 619 C CA . LYS A 1 82 ? 9.437 8.070 -11.103 1.00 91.12 82 LYS A CA 1
ATOM 620 C C . LYS A 1 82 ? 8.070 7.400 -11.063 1.00 91.12 82 LYS A C 1
ATOM 622 O O . LYS A 1 82 ? 8.008 6.185 -10.893 1.00 91.12 82 LYS A O 1
ATOM 627 N N . ILE A 1 83 ? 6.986 8.155 -11.225 1.00 93.31 83 ILE A N 1
ATOM 628 C CA . ILE A 1 83 ? 5.643 7.572 -11.331 1.00 93.31 83 ILE A CA 1
ATOM 629 C C . ILE A 1 83 ? 5.485 6.812 -12.660 1.00 93.31 83 ILE A C 1
ATOM 631 O O . ILE A 1 83 ? 4.899 5.733 -12.668 1.00 93.31 83 ILE A O 1
ATOM 635 N N . ARG A 1 84 ? 6.034 7.323 -13.772 1.00 92.69 84 ARG A N 1
ATOM 636 C CA . ARG A 1 84 ? 6.041 6.595 -15.056 1.00 92.69 84 ARG A CA 1
ATOM 637 C C . ARG A 1 84 ? 6.891 5.327 -14.988 1.00 92.69 84 ARG A C 1
ATOM 639 O O . ARG A 1 84 ? 6.419 4.280 -15.400 1.00 92.69 84 ARG A O 1
ATOM 646 N N . GLU A 1 85 ? 8.071 5.398 -14.375 1.00 92.50 85 GLU A N 1
ATOM 647 C CA . GLU A 1 85 ? 8.918 4.219 -14.134 1.00 92.50 85 GLU A CA 1
ATOM 648 C C . GLU A 1 85 ? 8.167 3.141 -13.330 1.00 92.50 85 GLU A C 1
ATOM 650 O O . GLU A 1 85 ? 8.227 1.959 -13.656 1.00 92.50 85 GLU A O 1
ATOM 655 N N . LEU A 1 86 ? 7.396 3.540 -12.309 1.00 94.19 86 LEU A N 1
ATOM 656 C CA . LEU A 1 86 ? 6.530 2.621 -11.566 1.00 94.19 86 LEU A CA 1
ATOM 657 C C . LEU A 1 86 ? 5.459 1.977 -12.463 1.00 94.19 86 LEU A C 1
ATOM 659 O O . LEU A 1 86 ? 5.199 0.783 -12.327 1.00 94.19 86 LEU A O 1
ATOM 663 N N . ALA A 1 87 ? 4.859 2.733 -13.385 1.00 94.50 87 ALA A N 1
ATOM 664 C CA . ALA A 1 87 ? 3.891 2.186 -14.334 1.00 94.50 87 ALA A CA 1
ATOM 665 C C . ALA A 1 87 ? 4.518 1.116 -15.250 1.00 94.50 87 ALA A C 1
ATOM 667 O O . ALA A 1 87 ? 3.870 0.106 -15.519 1.00 94.50 87 ALA A O 1
ATOM 668 N N . ASP A 1 88 ? 5.784 1.275 -15.649 1.00 95.44 88 ASP A N 1
ATOM 669 C CA . ASP A 1 88 ? 6.503 0.274 -16.451 1.00 95.44 88 ASP A CA 1
ATOM 670 C C . ASP A 1 88 ? 6.697 -1.044 -15.680 1.00 95.44 88 ASP A C 1
ATOM 672 O O . ASP A 1 88 ? 6.474 -2.128 -16.224 1.00 95.44 88 ASP A O 1
ATOM 676 N N . PHE A 1 89 ? 7.045 -0.973 -14.388 1.00 96.19 89 PHE A N 1
ATOM 677 C CA . PHE A 1 89 ? 7.117 -2.163 -13.530 1.00 96.19 89 PHE A CA 1
ATOM 678 C C . PHE A 1 89 ? 5.765 -2.875 -13.417 1.00 96.19 89 PHE A C 1
ATOM 680 O O . PHE A 1 89 ? 5.710 -4.102 -13.514 1.00 96.19 89 PHE A O 1
ATOM 687 N N . LEU A 1 90 ? 4.675 -2.123 -13.229 1.00 95.75 90 LEU A N 1
ATOM 688 C CA . LEU A 1 90 ? 3.328 -2.690 -13.118 1.00 95.75 90 LEU A CA 1
ATOM 689 C C . LEU A 1 90 ? 2.855 -3.313 -14.439 1.00 95.75 90 LEU A C 1
ATOM 691 O O . LEU A 1 90 ? 2.242 -4.379 -14.422 1.00 95.75 90 LEU A O 1
ATOM 695 N N . ALA A 1 91 ? 3.186 -2.708 -15.582 1.00 96.00 91 ALA A N 1
ATOM 696 C CA . ALA A 1 91 ? 2.864 -3.253 -16.900 1.00 96.00 91 ALA A CA 1
ATOM 697 C C . ALA A 1 91 ? 3.539 -4.614 -17.152 1.00 96.00 91 ALA A C 1
ATOM 699 O O . ALA A 1 91 ? 2.937 -5.520 -17.741 1.00 96.00 91 ALA A O 1
ATOM 700 N N . GLU A 1 92 ? 4.777 -4.782 -16.681 1.00 97.38 92 GLU A N 1
ATOM 701 C CA . GLU 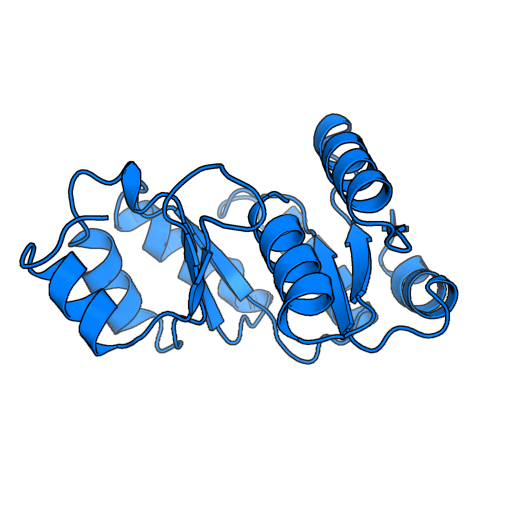A 1 92 ? 5.489 -6.056 -16.764 1.00 97.38 92 GLU A CA 1
ATOM 702 C C . GLU A 1 92 ? 4.985 -7.083 -15.742 1.00 97.38 92 GLU A C 1
ATOM 704 O O . GLU A 1 92 ? 4.868 -8.261 -16.095 1.00 97.38 92 GLU A O 1
ATOM 709 N N . ALA A 1 93 ? 4.630 -6.638 -14.529 1.00 96.81 93 ALA A N 1
ATOM 710 C CA . ALA A 1 93 ? 4.097 -7.480 -13.456 1.00 96.81 93 ALA A CA 1
ATOM 711 C C . ALA A 1 93 ? 2.687 -8.017 -13.739 1.00 96.81 93 ALA A C 1
ATOM 713 O O . ALA A 1 93 ? 2.379 -9.126 -13.316 1.00 96.81 93 ALA A O 1
ATOM 714 N N . ARG A 1 94 ? 1.851 -7.247 -14.452 1.00 96.38 94 ARG A N 1
ATOM 715 C CA . ARG A 1 94 ? 0.431 -7.552 -14.718 1.00 96.38 94 ARG A CA 1
ATOM 716 C C . ARG A 1 94 ? -0.340 -7.945 -13.443 1.00 96.38 94 ARG A C 1
ATOM 718 O O . ARG A 1 94 ? -0.870 -9.052 -13.387 1.00 96.38 94 ARG A O 1
ATOM 725 N N . PRO A 1 95 ? -0.373 -7.075 -12.418 1.00 97.12 95 PRO A N 1
ATOM 726 C CA . PRO A 1 95 ? -1.045 -7.384 -11.161 1.00 97.12 95 PRO A CA 1
ATOM 727 C C . PRO A 1 95 ? -2.559 -7.545 -11.354 1.00 97.12 95 PRO A C 1
ATOM 729 O O . PRO A 1 95 ? -3.158 -6.819 -12.147 1.00 97.12 95 PRO A O 1
ATOM 732 N N . ASP A 1 96 ? -3.170 -8.445 -10.581 1.00 97.62 96 ASP A N 1
ATOM 733 C CA . ASP A 1 96 ? -4.630 -8.592 -10.515 1.00 97.62 96 ASP A CA 1
ATOM 734 C C . ASP A 1 96 ? -5.306 -7.424 -9.779 1.00 97.62 96 ASP A C 1
ATOM 736 O O . ASP A 1 96 ? -6.450 -7.086 -10.070 1.00 97.62 96 ASP A O 1
ATOM 740 N N . GLU A 1 97 ? -4.607 -6.815 -8.813 1.00 97.44 97 GLU A N 1
ATOM 741 C CA . GLU A 1 97 ? -5.101 -5.678 -8.032 1.00 97.44 97 GLU A CA 1
ATOM 742 C C . GLU A 1 97 ? -3.945 -4.738 -7.642 1.00 97.44 97 GLU A C 1
ATOM 744 O O . GLU A 1 97 ? -2.878 -5.175 -7.199 1.00 97.44 97 GLU A O 1
ATOM 749 N N . VAL A 1 98 ? -4.158 -3.427 -7.780 1.00 97.75 98 VAL A N 1
ATOM 750 C CA . VAL A 1 98 ? -3.212 -2.376 -7.381 1.00 97.75 98 VAL A CA 1
ATOM 751 C C . VAL A 1 98 ? -3.801 -1.539 -6.245 1.00 97.75 98 VAL A C 1
ATOM 753 O O . VAL A 1 98 ? -4.880 -0.958 -6.358 1.00 97.75 98 VAL A O 1
ATOM 756 N N . HIS A 1 99 ? -3.051 -1.402 -5.149 1.00 98.00 99 HIS A N 1
ATOM 757 C CA . HIS A 1 99 ? -3.453 -0.593 -3.997 1.00 98.00 99 HIS A CA 1
ATOM 758 C C . HIS A 1 99 ? -2.652 0.704 -3.903 1.00 98.00 99 HIS A C 1
ATOM 760 O O . HIS A 1 99 ? -1.427 0.682 -3.771 1.00 98.00 99 HIS A O 1
ATOM 766 N N . LEU A 1 100 ? -3.347 1.843 -3.862 1.00 97.06 100 LEU A N 1
ATOM 767 C CA . LEU A 1 100 ? -2.737 3.113 -3.477 1.00 97.06 100 LEU A CA 1
ATOM 768 C C . LEU A 1 100 ? -2.785 3.264 -1.952 1.00 97.06 100 LEU A C 1
ATOM 770 O O . LEU A 1 100 ? -3.857 3.378 -1.354 1.00 97.06 100 LEU A O 1
ATOM 774 N N . VAL A 1 101 ? -1.611 3.273 -1.323 1.00 97.25 101 VAL A N 1
ATOM 775 C CA . VAL A 1 101 ? -1.474 3.399 0.132 1.00 97.25 101 VAL A CA 1
ATOM 776 C C . VAL A 1 101 ? -1.395 4.874 0.521 1.00 97.25 101 VAL A C 1
ATOM 778 O O . VAL A 1 101 ? -0.496 5.597 0.092 1.00 97.25 101 VAL A O 1
ATOM 781 N N . LEU A 1 102 ? -2.337 5.322 1.348 1.00 96.88 102 LEU A N 1
ATOM 782 C CA . LEU A 1 102 ? -2.479 6.702 1.796 1.00 96.88 102 LEU A CA 1
ATOM 783 C C . LEU A 1 102 ? -2.329 6.788 3.317 1.00 96.88 102 LEU A C 1
ATOM 785 O O . LEU A 1 102 ? -2.781 5.920 4.060 1.00 96.88 102 LEU A O 1
ATOM 789 N N . SER A 1 103 ? -1.687 7.850 3.791 1.00 96.88 103 SER A N 1
ATOM 790 C CA . SER A 1 103 ? -1.457 8.090 5.217 1.00 96.88 103 SER A CA 1
ATOM 791 C C . SER A 1 103 ? -2.576 8.954 5.790 1.00 96.88 103 SER A C 1
ATOM 793 O O . SER A 1 103 ? -2.740 10.084 5.341 1.00 96.88 103 SER A O 1
ATOM 795 N N . ALA A 1 104 ? -3.311 8.470 6.792 1.00 96.94 104 ALA A N 1
ATOM 796 C CA . ALA A 1 104 ? -4.440 9.191 7.386 1.00 96.94 104 ALA A CA 1
ATOM 797 C C . ALA A 1 104 ? -4.024 10.517 8.050 1.00 96.94 104 ALA A C 1
ATOM 799 O O . ALA A 1 104 ? -4.793 11.470 8.036 1.00 96.94 104 ALA A O 1
ATOM 800 N N . VAL A 1 105 ? -2.776 10.617 8.526 1.00 96.69 105 VAL A N 1
ATOM 801 C CA . VAL A 1 105 ? -2.191 11.866 9.058 1.00 96.69 105 VAL A CA 1
ATOM 802 C C . VAL A 1 105 ? -1.892 12.930 7.992 1.00 96.69 105 VAL A C 1
ATOM 804 O O . VAL A 1 105 ? -1.527 14.059 8.316 1.00 96.69 105 VAL A O 1
ATOM 807 N N . ALA A 1 106 ? -1.971 12.592 6.701 1.00 95.69 106 ALA A N 1
ATOM 808 C CA . ALA A 1 106 ? -1.654 13.545 5.648 1.00 95.69 106 ALA A CA 1
ATOM 809 C C . ALA A 1 106 ? -2.779 14.575 5.476 1.00 95.69 106 ALA A C 1
ATOM 811 O O . ALA A 1 106 ? -3.963 14.248 5.476 1.00 95.69 106 ALA A O 1
ATOM 812 N N . ALA A 1 107 ? -2.394 15.830 5.235 1.00 95.44 107 ALA A N 1
ATOM 813 C CA . ALA A 1 107 ? -3.347 16.881 4.901 1.00 95.44 107 ALA A CA 1
ATOM 814 C C . ALA A 1 107 ? -4.187 16.505 3.664 1.00 95.44 107 ALA A C 1
ATOM 816 O O . ALA A 1 107 ? -3.657 15.944 2.701 1.00 95.44 107 ALA A O 1
ATOM 817 N N . GLU A 1 108 ? -5.463 16.906 3.644 1.00 95.44 108 GLU A N 1
ATOM 818 C CA . GLU A 1 108 ? -6.407 16.615 2.549 1.00 95.44 108 GLU A CA 1
ATOM 819 C C . GLU A 1 108 ? -5.817 16.933 1.166 1.00 95.44 108 GLU A C 1
ATOM 821 O O . GLU A 1 108 ? -5.884 16.123 0.243 1.00 95.44 108 GLU A O 1
ATOM 826 N N . ARG A 1 109 ? -5.163 18.093 1.026 1.00 94.94 109 ARG A N 1
ATOM 827 C CA . ARG A 1 109 ? -4.528 18.506 -0.233 1.00 94.94 109 ARG A CA 1
ATOM 828 C C . ARG A 1 109 ? -3.453 17.520 -0.701 1.00 94.94 109 ARG A C 1
ATOM 830 O O . ARG A 1 109 ? -3.311 17.302 -1.901 1.00 94.94 109 ARG A O 1
ATOM 837 N N . SER A 1 110 ? -2.684 16.952 0.225 1.00 95.12 110 SER A N 1
ATOM 838 C CA . SER A 1 110 ? -1.642 15.970 -0.088 1.00 95.12 110 SER A CA 1
ATOM 839 C C . SER A 1 110 ? -2.249 14.634 -0.505 1.00 95.12 110 SER A C 1
ATOM 841 O O . SER A 1 110 ? -1.785 14.039 -1.474 1.00 95.12 110 SER A O 1
ATOM 843 N N . LEU A 1 111 ? -3.308 14.197 0.180 1.00 95.31 111 LEU A N 1
ATOM 844 C CA . LEU A 1 111 ? -4.059 12.992 -0.173 1.00 95.31 111 LEU A CA 1
ATOM 845 C C . LEU A 1 111 ? -4.683 13.105 -1.568 1.00 95.31 111 LEU A C 1
ATOM 847 O O . LEU A 1 111 ? -4.492 12.223 -2.402 1.00 95.31 111 LEU A O 1
ATOM 851 N N . ARG A 1 112 ? -5.357 14.225 -1.854 1.00 94.56 112 ARG A N 1
ATOM 852 C CA . ARG A 1 112 ? -5.952 14.500 -3.167 1.00 94.56 112 ARG A CA 1
ATOM 853 C C . ARG A 1 112 ? -4.898 14.498 -4.273 1.00 94.56 112 ARG A C 1
ATOM 855 O O . ARG A 1 112 ? -5.060 13.811 -5.275 1.00 94.56 112 ARG A O 1
ATOM 862 N N . ALA A 1 113 ? -3.782 15.195 -4.051 1.00 94.38 113 ALA A N 1
ATOM 863 C CA . ALA A 1 113 ? -2.678 15.214 -5.004 1.00 94.38 113 ALA A CA 1
ATOM 864 C C . ALA A 1 113 ? -2.096 13.812 -5.247 1.00 94.38 113 ALA A C 1
ATOM 866 O O . ALA A 1 113 ? -1.719 13.507 -6.374 1.00 94.38 113 ALA A O 1
ATOM 867 N N . ALA A 1 114 ? -2.025 12.956 -4.222 1.00 94.50 114 ALA A N 1
ATOM 868 C CA . ALA A 1 114 ? -1.589 11.574 -4.392 1.00 94.50 114 ALA A CA 1
ATOM 869 C C . ALA A 1 114 ? -2.568 10.781 -5.273 1.00 94.50 114 ALA A C 1
ATOM 871 O O . ALA A 1 114 ? -2.131 10.167 -6.241 1.00 94.50 114 ALA A O 1
ATOM 872 N N . VAL A 1 115 ? -3.877 10.849 -5.007 1.00 94.81 115 VAL A N 1
ATOM 873 C CA . VAL A 1 115 ? -4.897 10.166 -5.827 1.00 94.81 115 VAL A CA 1
ATOM 874 C C . VAL A 1 115 ? -4.843 10.621 -7.289 1.00 94.81 115 VAL A C 1
ATOM 876 O O . VAL A 1 115 ? -4.806 9.784 -8.188 1.00 94.81 115 VAL A O 1
ATOM 879 N N . GLU A 1 116 ? -4.777 11.931 -7.532 1.00 94.00 116 GLU A N 1
ATOM 880 C CA . GLU A 1 116 ? -4.737 12.499 -8.886 1.00 94.00 116 GLU A CA 1
ATOM 881 C C . GLU A 1 116 ? -3.452 12.122 -9.637 1.00 94.00 116 GLU A C 1
ATOM 883 O O . GLU A 1 116 ? -3.495 11.690 -10.788 1.00 94.00 116 GLU A O 1
ATOM 888 N N . ARG A 1 117 ? -2.285 12.271 -9.001 1.00 94.75 117 ARG A N 1
ATOM 889 C CA . ARG A 1 117 ? -0.984 12.085 -9.667 1.00 94.75 117 ARG A CA 1
ATOM 890 C C . ARG A 1 117 ? -0.638 10.623 -9.905 1.00 94.75 117 ARG A C 1
ATOM 892 O O . ARG A 1 117 ? 0.021 10.315 -10.894 1.00 94.75 117 ARG A O 1
ATOM 899 N N . PHE A 1 118 ? -1.114 9.730 -9.044 1.00 94.88 118 PHE A N 1
ATOM 900 C CA . PHE A 1 118 ? -0.970 8.289 -9.226 1.00 94.88 118 PHE A CA 1
ATOM 901 C C . PHE A 1 118 ? -2.100 7.683 -10.075 1.00 94.88 118 PHE A C 1
ATOM 903 O O . PHE A 1 118 ? -2.166 6.468 -10.217 1.00 94.88 118 PHE A O 1
ATOM 910 N N . ALA A 1 119 ? -2.968 8.475 -10.715 1.00 92.75 119 ALA A N 1
ATOM 911 C CA . ALA A 1 119 ? -4.002 7.928 -11.600 1.00 92.75 119 ALA A CA 1
ATOM 912 C C . ALA A 1 119 ? -3.429 7.049 -12.734 1.00 92.75 119 ALA A C 1
ATOM 914 O O . ALA A 1 119 ? -4.063 6.070 -13.117 1.00 92.75 119 ALA A O 1
ATOM 915 N N . VAL A 1 120 ? -2.208 7.341 -13.206 1.00 93.00 120 VAL A N 1
ATOM 916 C CA . VAL A 1 120 ? -1.497 6.567 -14.244 1.00 93.00 120 VAL A CA 1
ATOM 917 C C . VAL A 1 120 ? -1.136 5.141 -13.822 1.00 93.00 120 VAL A C 1
ATOM 919 O O . VAL A 1 120 ? -0.975 4.288 -14.685 1.00 93.00 120 VAL A O 1
ATOM 922 N N . VAL A 1 121 ? -1.038 4.859 -12.515 1.00 92.38 121 VAL A N 1
ATOM 923 C CA . VAL A 1 121 ? -0.808 3.486 -12.029 1.00 92.38 121 VAL A CA 1
ATOM 924 C C . VAL A 1 121 ? -2.106 2.689 -11.903 1.00 92.38 121 VAL A C 1
ATOM 926 O O . VAL A 1 121 ? -2.070 1.540 -11.482 1.00 92.38 121 VAL A O 1
ATOM 929 N N . CYS A 1 122 ? -3.246 3.307 -12.242 1.00 93.00 122 CYS A N 1
ATOM 930 C CA . CYS A 1 122 ? -4.560 2.674 -12.310 1.00 93.00 122 CYS A CA 1
ATOM 931 C C . CYS A 1 122 ? -4.935 1.877 -11.053 1.00 93.00 122 CYS A C 1
ATOM 933 O O . CYS A 1 122 ? -5.486 0.795 -11.172 1.00 93.00 122 CYS A O 1
ATOM 935 N N . ALA A 1 123 ? -4.654 2.410 -9.856 1.00 95.38 123 ALA A N 1
ATOM 936 C CA . ALA A 1 123 ? -4.977 1.692 -8.622 1.00 95.38 123 ALA A CA 1
ATOM 937 C C . ALA A 1 123 ? -6.463 1.298 -8.553 1.00 95.38 123 ALA A C 1
ATOM 939 O O . ALA A 1 123 ? -7.333 2.119 -8.815 1.00 95.38 123 ALA A O 1
ATOM 940 N N . ASP A 1 124 ? -6.760 0.070 -8.159 1.00 97.38 124 ASP A N 1
ATOM 941 C CA . ASP A 1 124 ? -8.126 -0.438 -8.018 1.00 97.38 124 ASP A CA 1
ATOM 942 C C . ASP A 1 124 ? -8.707 -0.071 -6.655 1.00 97.38 124 ASP A C 1
ATOM 944 O O . ASP A 1 124 ? -9.905 0.186 -6.510 1.00 97.38 124 ASP A O 1
ATOM 948 N N . ARG A 1 125 ? -7.843 -0.027 -5.633 1.00 97.81 125 ARG A N 1
ATOM 949 C CA . ARG A 1 125 ? -8.244 0.153 -4.236 1.00 97.81 125 ARG A CA 1
ATOM 950 C C . ARG A 1 125 ? -7.338 1.102 -3.476 1.00 97.81 125 ARG A C 1
ATOM 952 O O . ARG A 1 125 ? -6.211 1.399 -3.873 1.00 97.81 125 ARG A O 1
ATOM 959 N N . LEU A 1 126 ? -7.843 1.554 -2.335 1.00 97.69 126 LEU A N 1
ATOM 960 C CA . LEU A 1 126 ? -7.101 2.362 -1.376 1.00 97.69 126 LEU A CA 1
ATOM 961 C C . LEU A 1 126 ? -6.784 1.545 -0.122 1.00 97.69 126 LEU A C 1
ATOM 963 O O . LEU A 1 126 ? -7.603 0.746 0.331 1.00 97.69 126 LEU A O 1
ATOM 967 N N . ILE A 1 127 ? -5.622 1.793 0.474 1.00 98.25 127 ILE A N 1
ATOM 968 C CA . ILE A 1 127 ? -5.316 1.372 1.846 1.00 98.25 127 ILE A CA 1
ATOM 969 C C . ILE A 1 127 ? -5.055 2.628 2.663 1.00 98.25 127 ILE A C 1
ATOM 971 O O . ILE A 1 127 ? -4.255 3.470 2.255 1.00 98.25 127 ILE A O 1
ATOM 975 N N . LEU A 1 128 ? -5.709 2.753 3.815 1.00 97.94 128 LEU A N 1
ATOM 976 C CA . LEU A 1 128 ? -5.471 3.863 4.734 1.00 97.94 128 LEU A CA 1
ATOM 977 C C . LEU A 1 128 ? -4.547 3.402 5.857 1.00 97.94 128 LEU A C 1
ATOM 979 O O . LEU A 1 128 ? -4.775 2.372 6.480 1.00 97.94 128 LEU A O 1
ATOM 983 N N . THR A 1 129 ? -3.493 4.160 6.119 1.00 98.12 129 THR A N 1
ATOM 984 C CA . THR A 1 129 ? -2.499 3.820 7.140 1.00 98.12 129 THR A CA 1
ATOM 985 C C . THR A 1 129 ? -2.444 4.856 8.242 1.00 98.12 129 THR A C 1
ATOM 987 O O . THR A 1 129 ? -2.886 5.986 8.036 1.00 98.12 129 THR A O 1
ATOM 990 N N . LYS A 1 130 ? -1.855 4.478 9.383 1.00 97.25 130 LYS A N 1
ATOM 991 C CA . LYS A 1 130 ? -1.612 5.371 10.524 1.00 97.25 130 LYS A CA 1
ATOM 992 C C . LYS A 1 130 ? -2.896 6.006 11.066 1.00 97.25 130 LYS A C 1
ATOM 994 O O . LYS A 1 130 ? -2.928 7.208 11.326 1.00 97.25 130 LYS A O 1
ATOM 999 N N . LEU A 1 131 ? -3.983 5.235 11.152 1.00 96.75 131 LEU A N 1
ATOM 1000 C CA . LEU A 1 131 ? -5.233 5.752 11.722 1.00 96.75 131 LEU A CA 1
ATOM 1001 C C . LEU A 1 131 ? -5.081 6.038 13.224 1.00 96.75 131 LEU A C 1
ATOM 1003 O O . LEU A 1 131 ? -5.705 6.965 13.720 1.00 96.75 131 LEU A O 1
ATOM 1007 N N . ASP A 1 132 ? -4.222 5.285 13.907 1.00 95.88 132 ASP A N 1
ATOM 1008 C CA . ASP A 1 132 ? -3.824 5.452 15.310 1.00 95.88 132 ASP A CA 1
ATOM 1009 C C . ASP A 1 132 ? -3.070 6.761 15.587 1.00 95.88 132 ASP A C 1
ATOM 1011 O O . ASP A 1 132 ? -3.071 7.259 16.708 1.00 95.88 132 ASP A O 1
ATOM 1015 N N . GLU A 1 133 ? -2.449 7.341 14.559 1.00 96.31 133 GLU A N 1
ATOM 1016 C CA . GLU A 1 133 ? -1.705 8.600 14.654 1.00 96.31 133 GLU A CA 1
ATOM 1017 C C . GLU A 1 133 ? -2.542 9.819 14.211 1.00 96.31 133 GLU A C 1
ATOM 1019 O O . GLU A 1 133 ? -2.067 10.951 14.291 1.00 96.31 133 GLU A O 1
ATOM 1024 N N . ALA A 1 134 ? -3.751 9.619 13.672 1.00 94.25 134 ALA A N 1
ATOM 1025 C CA . ALA A 1 134 ? -4.526 10.685 13.043 1.00 94.25 134 ALA A CA 1
ATOM 1026 C C . ALA A 1 134 ? -5.387 11.461 14.052 1.00 94.25 134 ALA A C 1
ATOM 1028 O O . ALA A 1 134 ? -6.309 10.909 14.646 1.00 94.25 134 ALA A O 1
ATOM 1029 N N . ASP A 1 135 ? -5.177 12.780 14.142 1.00 89.44 135 ASP A N 1
ATOM 1030 C CA . ASP A 1 135 ? -6.002 13.683 14.968 1.00 89.44 135 ASP A CA 1
ATOM 1031 C C . ASP A 1 135 ? -7.475 13.749 14.510 1.00 89.44 135 ASP A C 1
ATOM 1033 O O . ASP A 1 135 ? -8.364 14.169 15.252 1.00 89.44 135 ASP A O 1
ATOM 1037 N N . GLY A 1 136 ? -7.747 13.363 13.261 1.00 91.12 136 GLY A N 1
ATOM 1038 C CA . GLY A 1 136 ? -9.088 13.275 12.699 1.00 91.12 136 GLY A CA 1
ATOM 1039 C C . GLY A 1 136 ? -9.082 12.807 11.246 1.00 91.12 136 GLY A C 1
ATOM 1040 O O . GLY A 1 136 ? -8.085 12.916 10.536 1.00 91.12 136 GLY A O 1
ATOM 1041 N N . LEU A 1 137 ? -10.227 12.305 10.775 1.00 94.81 137 LEU A N 1
ATOM 1042 C CA . LEU A 1 137 ? -10.356 11.671 9.454 1.00 94.81 137 LEU A CA 1
ATOM 1043 C C . LEU A 1 137 ? -11.163 12.501 8.441 1.00 94.81 137 LEU A C 1
ATOM 1045 O O . LEU A 1 137 ? -11.543 11.997 7.385 1.00 94.81 137 LEU A O 1
ATOM 1049 N N . GLY A 1 138 ? -11.411 13.785 8.722 1.00 92.25 138 GLY A N 1
ATOM 1050 C CA . GLY A 1 138 ? -12.177 14.663 7.827 1.00 92.25 138 GLY A CA 1
ATOM 1051 C C . GLY A 1 138 ? -11.556 14.786 6.430 1.00 92.25 138 GLY A C 1
ATOM 1052 O O . GLY A 1 138 ? -12.249 14.637 5.428 1.00 92.25 138 GLY A O 1
ATOM 1053 N N . GLY A 1 139 ? -10.231 14.962 6.350 1.00 91.81 139 GLY A N 1
ATOM 1054 C CA . GLY A 1 139 ? -9.522 15.016 5.066 1.00 91.81 139 GLY A CA 1
ATOM 1055 C C . GLY A 1 139 ? -9.568 13.691 4.298 1.00 91.81 139 GLY A C 1
ATOM 1056 O O . GLY A 1 139 ? -9.679 13.687 3.072 1.00 91.81 139 GLY A O 1
ATOM 1057 N N . VAL A 1 140 ? -9.546 12.563 5.016 1.00 94.12 140 VAL A N 1
ATOM 1058 C CA . VAL A 1 140 ? -9.722 11.231 4.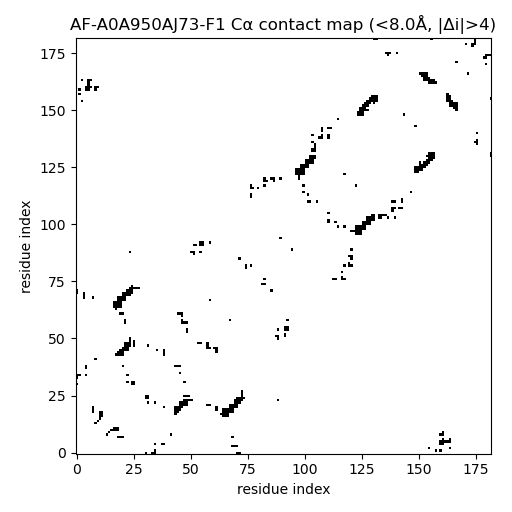426 1.00 94.12 140 VAL A CA 1
ATOM 1059 C C . VAL A 1 140 ? -11.123 11.104 3.831 1.00 94.12 140 VAL A C 1
ATOM 1061 O O . VAL A 1 140 ? -11.241 10.725 2.669 1.00 94.12 140 VAL A O 1
ATOM 1064 N N . LEU A 1 141 ? -12.173 11.482 4.569 1.00 93.31 141 LEU A N 1
ATOM 1065 C CA . LEU A 1 141 ? -13.558 11.435 4.085 1.00 93.31 141 LEU A CA 1
ATOM 1066 C C . LEU A 1 141 ? -13.732 12.202 2.766 1.00 93.31 141 LEU A C 1
ATOM 1068 O O . LEU A 1 141 ? -14.311 11.661 1.822 1.00 93.31 141 LEU A O 1
ATOM 1072 N N . THR A 1 142 ? -13.197 13.425 2.676 1.00 91.62 142 THR A N 1
ATOM 1073 C CA . THR A 1 142 ? -13.270 14.233 1.448 1.00 91.62 142 THR A CA 1
ATOM 1074 C C . THR A 1 142 ? -12.641 13.513 0.256 1.00 91.62 142 THR A C 1
ATOM 1076 O O . THR A 1 142 ? -13.207 13.504 -0.836 1.00 91.62 142 THR A O 1
ATOM 1079 N N . VAL A 1 143 ? -11.481 12.885 0.461 1.00 93.56 143 VAL A N 1
ATOM 1080 C CA . VAL A 1 143 ? -10.742 12.185 -0.598 1.00 93.56 143 VAL A CA 1
ATOM 1081 C C . VAL A 1 143 ? -11.449 10.897 -1.005 1.00 93.56 143 VAL A C 1
ATOM 1083 O O . VAL A 1 143 ? -11.557 10.624 -2.197 1.00 93.56 143 VAL A O 1
ATOM 1086 N N . LEU A 1 144 ? -11.988 10.134 -0.050 1.00 92.44 144 LEU A N 1
ATOM 1087 C CA . LEU A 1 144 ? -12.762 8.925 -0.345 1.00 92.44 144 LEU A CA 1
ATOM 1088 C C . LEU A 1 144 ? -14.006 9.233 -1.184 1.00 92.44 144 LEU A C 1
ATOM 1090 O O . LEU A 1 144 ? -14.320 8.478 -2.099 1.00 92.44 144 LEU A O 1
ATOM 1094 N N . GLY A 1 145 ? -14.677 10.360 -0.922 1.00 89.56 145 GLY A N 1
ATOM 1095 C CA . GLY A 1 145 ? -15.820 10.810 -1.720 1.00 89.56 145 GLY A CA 1
ATOM 1096 C C . GLY A 1 145 ? -15.469 11.225 -3.155 1.00 89.56 145 GLY A C 1
ATOM 1097 O O . GLY A 1 145 ? -16.360 11.291 -3.995 1.00 89.56 145 GLY A O 1
ATOM 1098 N N . GLN A 1 146 ? -14.194 11.504 -3.446 1.00 88.38 146 GLN A N 1
ATOM 1099 C CA . GLN A 1 146 ? -13.717 11.949 -4.764 1.00 88.38 146 GLN A CA 1
ATOM 1100 C C . GLN A 1 146 ? -12.993 10.855 -5.550 1.00 88.38 146 GLN A C 1
ATOM 1102 O O . GLN A 1 146 ? -13.014 10.871 -6.776 1.00 88.38 146 GLN A O 1
ATOM 1107 N N . ALA A 1 147 ? -12.319 9.936 -4.857 1.00 87.31 147 ALA A N 1
ATOM 1108 C CA . ALA A 1 147 ? -11.454 8.940 -5.478 1.00 87.31 147 ALA A CA 1
ATOM 1109 C C . ALA A 1 147 ? -12.219 7.819 -6.198 1.00 87.31 147 ALA A C 1
ATOM 1111 O O . ALA A 1 147 ? -11.600 7.108 -6.982 1.00 87.31 147 ALA A O 1
ATOM 1112 N N . ASP A 1 148 ? -13.513 7.642 -5.902 1.00 87.50 148 ASP A N 1
ATOM 1113 C CA . ASP A 1 148 ? -14.385 6.577 -6.431 1.00 87.50 148 ASP A CA 1
ATOM 1114 C C . ASP A 1 148 ? -13.737 5.177 -6.411 1.00 87.50 148 ASP A C 1
ATOM 1116 O O . ASP A 1 148 ? -13.844 4.380 -7.340 1.00 87.50 148 ASP A O 1
ATOM 1120 N N . ARG A 1 149 ? -13.000 4.882 -5.332 1.00 93.44 149 ARG A N 1
ATOM 1121 C CA . ARG A 1 149 ? -12.298 3.610 -5.126 1.00 93.44 149 ARG A CA 1
ATOM 1122 C C . ARG A 1 149 ? -12.597 3.051 -3.741 1.00 93.44 149 ARG A C 1
ATOM 1124 O O . ARG A 1 149 ? -12.578 3.807 -2.765 1.00 93.44 149 ARG A O 1
ATOM 1131 N N . PRO A 1 150 ? -12.850 1.737 -3.612 1.00 95.38 150 PRO A N 1
ATOM 1132 C CA . PRO A 1 150 ? -13.076 1.128 -2.313 1.00 95.38 150 PRO A CA 1
ATOM 1133 C C . PRO A 1 150 ? -11.789 1.124 -1.481 1.00 95.38 150 PRO A C 1
ATOM 1135 O O . PRO A 1 150 ? -10.687 0.916 -1.993 1.00 95.38 150 PRO A O 1
ATOM 1138 N N . VAL A 1 151 ? -11.942 1.296 -0.169 1.00 97.50 151 VAL A N 1
ATOM 1139 C CA . VAL A 1 151 ? -10.865 1.022 0.787 1.00 97.50 151 VAL A CA 1
ATOM 1140 C C . VAL A 1 151 ? -10.845 -0.483 1.046 1.00 97.50 151 VAL A C 1
ATOM 1142 O O . VAL A 1 151 ? -11.887 -1.057 1.362 1.00 97.50 151 VAL A O 1
ATOM 1145 N N . SER A 1 152 ? -9.696 -1.135 0.882 1.00 97.75 152 SER A N 1
ATOM 1146 C CA . SER A 1 152 ? -9.541 -2.570 1.154 1.00 97.75 152 SER A CA 1
ATOM 1147 C C . SER A 1 152 ? -9.133 -2.845 2.592 1.00 97.75 152 SER A C 1
ATOM 1149 O O . SER A 1 152 ? -9.732 -3.697 3.244 1.00 97.75 152 SER A O 1
ATOM 1151 N N . TYR A 1 153 ? -8.153 -2.095 3.093 1.00 98.31 153 TYR A N 1
ATOM 1152 C CA . TYR A 1 153 ? -7.590 -2.269 4.427 1.00 98.31 153 TYR A CA 1
ATOM 1153 C C . TYR A 1 153 ? -7.361 -0.930 5.116 1.00 98.31 153 TYR A C 1
ATOM 1155 O O . TYR A 1 153 ? -7.125 0.097 4.468 1.00 98.31 153 TYR A O 1
ATOM 1163 N N . ILE A 1 154 ? -7.383 -0.976 6.443 1.00 98.00 154 ILE A N 1
ATOM 1164 C CA . ILE A 1 154 ? -6.889 0.088 7.310 1.00 98.00 154 ILE A CA 1
ATOM 1165 C C . ILE A 1 154 ? -5.790 -0.462 8.224 1.00 98.00 154 ILE A C 1
ATOM 1167 O O . ILE A 1 154 ? -5.814 -1.640 8.576 1.00 98.00 154 ILE A O 1
ATOM 1171 N N . THR A 1 155 ? -4.807 0.366 8.584 1.00 98.19 155 THR A N 1
ATOM 1172 C CA . THR A 1 155 ? -3.783 0.003 9.578 1.00 98.19 155 THR A CA 1
ATOM 1173 C C . THR A 1 155 ? -3.843 0.927 10.781 1.00 98.19 155 THR A C 1
ATOM 1175 O O . THR A 1 155 ? -3.961 2.145 10.620 1.00 98.19 155 THR A O 1
ATOM 1178 N N . THR A 1 156 ? -3.639 0.348 11.953 1.00 96.81 156 THR A N 1
ATOM 1179 C CA . THR A 1 156 ? -3.940 0.953 13.257 1.00 96.81 156 THR A CA 1
ATOM 1180 C C . THR A 1 156 ? -2.748 0.909 14.216 1.00 96.81 156 THR A C 1
ATOM 1182 O O . THR A 1 156 ? -2.925 0.934 15.425 1.00 96.81 156 THR A O 1
ATOM 1185 N N . GLY A 1 157 ? -1.532 0.787 13.683 1.00 96.75 157 GLY A N 1
ATOM 1186 C CA . GLY A 1 157 ? -0.319 0.693 14.487 1.00 96.75 157 GLY A CA 1
ATOM 1187 C C . GLY A 1 157 ? 0.852 0.061 13.741 1.00 96.75 157 GLY A C 1
ATOM 1188 O O . GLY A 1 157 ? 0.864 -0.045 12.505 1.00 96.75 157 GLY A O 1
ATOM 1189 N N . GLN A 1 158 ? 1.868 -0.361 14.491 1.00 95.56 158 GLN A N 1
ATOM 1190 C CA . GLN A 1 158 ? 3.149 -0.841 13.964 1.00 95.56 158 GLN A CA 1
ATOM 1191 C C . GLN A 1 158 ? 3.336 -2.362 14.043 1.00 95.56 158 GLN A C 1
ATOM 1193 O O . GLN A 1 158 ? 4.195 -2.886 13.331 1.00 95.56 158 GLN A O 1
ATOM 1198 N N . ALA A 1 159 ? 2.552 -3.072 14.855 1.00 95.75 159 ALA A N 1
ATOM 1199 C CA . ALA A 1 159 ? 2.682 -4.509 15.050 1.00 95.75 159 ALA A CA 1
ATOM 1200 C C . ALA A 1 159 ? 2.395 -5.279 13.754 1.00 95.75 159 ALA A C 1
ATOM 1202 O O . ALA A 1 159 ? 1.454 -4.985 13.012 1.00 95.75 159 ALA A O 1
ATOM 1203 N N . VAL A 1 160 ? 3.239 -6.272 13.475 1.00 95.12 160 VAL A N 1
ATOM 1204 C CA . VAL A 1 160 ? 3.108 -7.189 12.340 1.00 95.12 160 VAL A CA 1
ATOM 1205 C C . VAL A 1 160 ? 2.905 -8.594 12.910 1.00 95.12 160 VAL A C 1
ATOM 1207 O O . VAL A 1 160 ? 3.763 -9.027 13.678 1.00 95.12 160 VAL A O 1
ATOM 1210 N N . PRO A 1 161 ? 1.833 -9.318 12.537 1.00 94.06 161 PRO A N 1
ATOM 1211 C CA . PRO A 1 161 ? 0.813 -8.964 11.542 1.00 94.06 161 PRO A CA 1
ATOM 1212 C C . PRO A 1 161 ? -0.354 -8.109 12.058 1.00 94.06 161 PRO A C 1
ATOM 1214 O O . PRO A 1 161 ? -1.162 -7.686 11.242 1.00 94.06 161 PRO A O 1
ATOM 1217 N N . ASP A 1 162 ? -0.466 -7.878 13.365 1.00 95.62 162 ASP A N 1
ATOM 1218 C CA . ASP A 1 162 ? -1.765 -7.612 14.004 1.00 95.62 162 ASP A CA 1
ATOM 1219 C C . ASP A 1 162 ? -2.426 -6.270 13.646 1.00 95.62 162 ASP A C 1
ATOM 1221 O O . ASP A 1 162 ? -3.648 -6.202 13.536 1.00 95.62 162 ASP A O 1
ATOM 1225 N N . ASP A 1 163 ? -1.652 -5.208 13.397 1.00 97.38 163 ASP A N 1
ATOM 1226 C CA . ASP A 1 163 ? -2.203 -3.854 13.224 1.00 97.38 163 ASP A CA 1
ATOM 1227 C C . ASP A 1 163 ? -2.666 -3.574 11.777 1.00 97.38 163 ASP A C 1
ATOM 1229 O O . ASP A 1 163 ? -2.281 -2.570 11.156 1.00 97.38 163 ASP A O 1
ATOM 1233 N N . ILE A 1 164 ? -3.436 -4.491 11.192 1.00 97.62 164 ILE A N 1
ATOM 1234 C CA . ILE A 1 164 ? -4.133 -4.335 9.908 1.00 97.62 164 ILE A CA 1
ATOM 1235 C C . ILE A 1 164 ? -5.485 -5.042 9.960 1.00 97.62 164 ILE A C 1
ATOM 1237 O O . ILE A 1 164 ? -5.608 -6.147 10.479 1.00 97.62 164 ILE A O 1
ATOM 1241 N N . GLU A 1 165 ? -6.498 -4.448 9.341 1.00 95.81 165 GLU A N 1
ATOM 1242 C CA . GLU A 1 165 ? -7.812 -5.076 9.230 1.00 95.81 165 GLU A CA 1
ATOM 1243 C C . GLU A 1 165 ? -8.512 -4.714 7.914 1.00 95.81 165 GLU A C 1
ATOM 1245 O O . GLU A 1 165 ? -8.244 -3.651 7.335 1.00 95.81 165 GLU A O 1
ATOM 1250 N N . PRO A 1 166 ? -9.417 -5.576 7.412 1.00 97.00 166 PRO A N 1
ATOM 1251 C CA . PRO A 1 166 ? -10.288 -5.221 6.303 1.00 97.00 166 PRO A CA 1
ATOM 1252 C C . PRO A 1 166 ? -11.107 -3.968 6.626 1.00 97.00 166 PRO A C 1
ATOM 1254 O O . PRO A 1 166 ? -11.684 -3.838 7.707 1.00 97.00 166 PRO A O 1
ATOM 1257 N N . ALA A 1 167 ? -11.216 -3.055 5.665 1.00 96.50 167 ALA A N 1
ATOM 1258 C CA . ALA A 1 167 ? -11.923 -1.792 5.849 1.00 96.50 167 ALA A CA 1
ATOM 1259 C C . ALA A 1 167 ? -13.452 -1.980 5.788 1.00 96.50 167 ALA A C 1
ATOM 1261 O O . ALA A 1 167 ? -14.116 -1.662 4.796 1.00 96.50 167 ALA A O 1
ATOM 1262 N N . ALA A 1 168 ? -14.039 -2.496 6.870 1.00 95.56 168 ALA A N 1
ATOM 1263 C CA . ALA A 1 168 ? -15.487 -2.608 7.000 1.00 95.56 168 ALA A CA 1
ATOM 1264 C C . ALA A 1 168 ? -16.137 -1.213 6.959 1.00 95.56 168 ALA A C 1
ATOM 1266 O O . ALA A 1 168 ? -15.836 -0.350 7.785 1.00 95.56 168 ALA A O 1
ATOM 1267 N N . ARG A 1 169 ? -17.074 -0.999 6.022 1.00 92.62 169 ARG A N 1
ATOM 1268 C CA . ARG A 1 169 ? -17.708 0.315 5.777 1.00 92.62 169 ARG A CA 1
ATOM 1269 C C . ARG A 1 169 ? -18.286 0.943 7.048 1.00 92.62 169 ARG A C 1
ATOM 1271 O O . ARG A 1 169 ? -18.095 2.130 7.288 1.00 92.62 169 ARG A O 1
ATOM 1278 N N . THR A 1 170 ? -18.956 0.139 7.874 1.00 95.00 170 THR A N 1
ATOM 1279 C CA . THR A 1 170 ? -19.550 0.591 9.139 1.00 95.00 170 THR A CA 1
ATOM 1280 C C . THR A 1 170 ? -18.493 1.045 10.140 1.00 95.00 170 THR A C 1
ATOM 1282 O O . THR A 1 170 ? -18.671 2.080 10.775 1.00 95.00 170 THR A O 1
ATOM 1285 N N . ARG A 1 171 ? -17.383 0.308 10.263 1.00 94.25 171 ARG A N 1
ATOM 1286 C CA . ARG A 1 171 ? -16.285 0.663 11.170 1.00 94.25 171 ARG A CA 1
ATOM 1287 C C . ARG A 1 171 ? -15.600 1.945 10.713 1.00 94.25 171 ARG A C 1
ATOM 1289 O O . ARG A 1 171 ? -15.467 2.873 11.501 1.00 94.25 171 ARG A O 1
ATOM 1296 N N . LEU A 1 172 ? -15.292 2.059 9.420 1.00 93.56 172 LEU A N 1
ATOM 1297 C CA . LEU A 1 172 ? -14.705 3.276 8.862 1.00 93.56 172 LEU A CA 1
ATOM 1298 C C . LEU A 1 172 ? -15.608 4.503 9.077 1.00 93.56 172 LEU A C 1
ATOM 1300 O O . LEU A 1 172 ? -15.122 5.558 9.472 1.00 93.56 172 LEU A O 1
ATOM 1304 N N . ALA A 1 173 ? -16.925 4.364 8.890 1.00 93.94 173 ALA A N 1
ATOM 1305 C CA . ALA A 1 173 ? -17.873 5.443 9.166 1.00 93.94 173 ALA A CA 1
ATOM 1306 C C . ALA A 1 173 ? -17.884 5.850 10.651 1.00 93.94 173 ALA A C 1
ATOM 1308 O O . ALA A 1 173 ? -17.903 7.040 10.956 1.00 93.94 173 ALA A O 1
ATOM 1309 N N . ARG A 1 174 ? -17.839 4.885 11.578 1.00 95.25 174 ARG A N 1
ATOM 1310 C CA . ARG A 1 174 ? -17.794 5.157 13.026 1.00 95.25 174 ARG A CA 1
ATOM 1311 C C . ARG A 1 174 ? -16.506 5.865 13.438 1.00 95.25 174 ARG A C 1
ATOM 1313 O O . ARG A 1 174 ? -16.593 6.831 14.190 1.00 95.25 174 ARG A O 1
ATOM 1320 N N . LEU A 1 175 ? -15.360 5.449 12.896 1.00 94.62 175 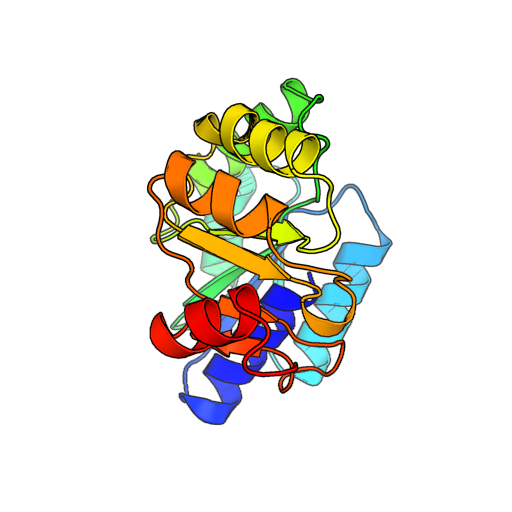LEU A N 1
ATOM 1321 C CA . LEU A 1 175 ? -14.070 6.117 13.102 1.00 94.62 175 LEU A CA 1
ATOM 1322 C C . LEU A 1 175 ? -14.102 7.562 12.582 1.00 94.62 175 LEU A C 1
ATOM 1324 O O . LEU A 1 175 ? -13.710 8.485 13.287 1.00 94.62 175 LEU A O 1
ATOM 1328 N N . ILE A 1 176 ? -14.634 7.785 11.375 1.00 92.94 176 ILE A N 1
ATOM 1329 C CA . ILE A 1 176 ? -14.747 9.131 10.787 1.00 92.94 176 ILE A CA 1
ATOM 1330 C C . ILE A 1 176 ? -15.652 10.047 11.623 1.00 92.94 176 ILE A C 1
ATOM 1332 O O . ILE A 1 176 ? -15.360 11.232 11.765 1.00 92.94 176 ILE A O 1
ATOM 1336 N N . LEU A 1 177 ? -16.738 9.508 12.180 1.00 93.31 177 LEU A N 1
ATOM 1337 C CA . LEU A 1 177 ? -17.676 10.250 13.025 1.00 93.31 177 LEU A CA 1
ATOM 1338 C C . LEU A 1 177 ? -17.200 10.413 14.481 1.00 93.31 177 LEU A C 1
ATOM 1340 O O . LEU A 1 177 ? -17.912 11.030 15.271 1.00 93.31 177 LEU A 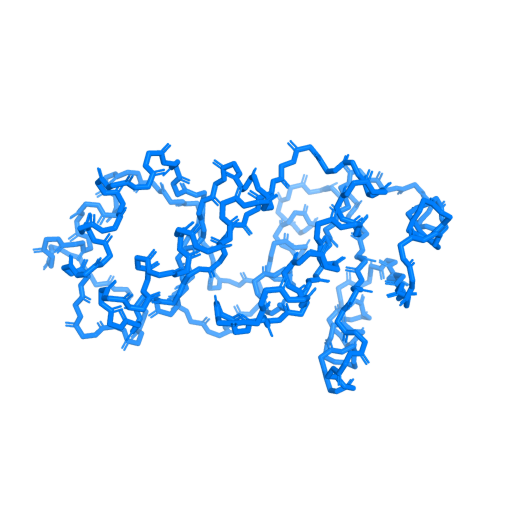O 1
ATOM 1344 N N . GLY A 1 178 ? -16.044 9.853 14.856 1.00 90.75 178 GLY A N 1
ATOM 1345 C CA . GLY A 1 178 ? -15.546 9.872 16.236 1.00 90.75 178 GLY A CA 1
ATOM 1346 C C . GLY A 1 178 ? -16.401 9.058 17.216 1.00 90.75 178 GLY A C 1
ATOM 1347 O O . GLY A 1 178 ? -16.391 9.319 18.415 1.00 90.75 178 GLY A O 1
ATOM 1348 N N . LEU A 1 179 ? -17.171 8.088 16.713 1.00 92.25 179 LEU A N 1
ATOM 1349 C CA . LEU A 1 179 ? -18.010 7.183 17.513 1.00 92.25 179 LEU A CA 1
ATOM 1350 C C . LEU A 1 179 ? -17.241 5.953 18.015 1.00 92.25 179 LEU A C 1
ATOM 1352 O O . LEU A 1 179 ? -17.788 5.127 18.747 1.00 92.25 179 LEU A O 1
ATOM 1356 N N . GLU A 1 180 ? -16.006 5.799 17.555 1.00 89.44 180 GLU A N 1
ATOM 1357 C CA . GLU A 1 180 ? -15.102 4.697 17.847 1.00 89.44 180 GLU A CA 1
ATOM 1358 C C . GLU A 1 180 ? -13.668 5.227 17.782 1.00 89.44 180 GLU A C 1
ATOM 1360 O O . GLU A 1 180 ? -13.39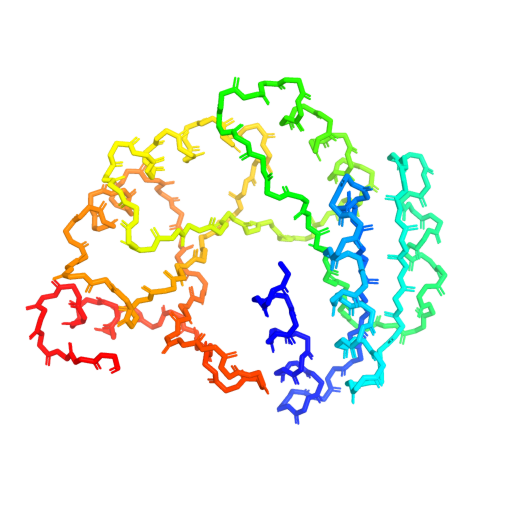7 6.181 17.049 1.00 89.44 180 GLU A O 1
ATOM 1365 N N . VAL A 1 181 ? -12.777 4.624 18.562 1.00 84.69 181 VAL A N 1
ATOM 1366 C CA . VAL A 1 181 ? -11.342 4.927 18.567 1.00 84.69 181 VAL A CA 1
ATOM 1367 C C . VAL A 1 181 ? -10.572 3.733 18.023 1.00 84.69 181 VAL A C 1
ATOM 1369 O O . VAL A 1 181 ? -11.071 2.606 18.056 1.00 84.69 181 VAL A O 1
ATOM 1372 N N . VAL A 1 182 ? -9.391 4.025 17.489 1.00 84.69 182 VAL A N 1
ATOM 1373 C CA . VAL A 1 182 ? -8.448 3.039 16.961 1.00 84.69 182 VAL A CA 1
ATOM 1374 C C . VAL A 1 182 ? -7.793 2.268 18.098 1.00 84.69 182 VAL A C 1
ATOM 1376 O O . VAL A 1 182 ? -7.440 2.920 19.106 1.00 84.69 182 VAL A O 1
#

Nearest PDB structures (foldseek):
  8r9r-assembly1_A-2  TM=9.242E-01  e=1.108E-15  Shewanella putrefaciens CN-32
  2px3-assembly1_A-2  TM=9.565E-01  e=6.446E-13  Bacillus subtilis
  2px0-assembly3_C  TM=9.238E-01  e=2.422E-12  Bacillus subtilis
  5l3s-assembly3_F  TM=8.653E-01  e=3.014E-11  Sulfolobus acidocaldarius DSM 639
  5l3s-assembly4_H  TM=8.590E-01  e=2.830E-11  Sulfolobus acidocaldarius DSM 639

Solvent-accessible surface area (backbone atoms only — not comparable to full-atom values): 10152 Å² total; per-residue (Å²): 91,71,68,56,50,19,52,45,42,43,37,35,75,77,66,69,46,42,45,25,41,35,34,53,27,70,84,45,64,68,56,49,55,53,50,48,53,48,27,61,76,69,69,38,48,74,35,80,37,89,47,43,89,44,34,56,57,42,60,62,70,50,59,95,50,79,42,80,48,77,36,64,60,92,70,61,65,83,41,63,68,63,53,50,54,50,34,48,37,46,66,49,56,62,68,94,74,39,71,46,78,41,59,40,67,49,54,40,71,58,52,45,44,38,58,63,56,46,48,82,61,60,51,59,29,31,30,44,28,44,51,59,72,30,95,57,40,65,43,52,52,58,40,54,76,69,63,81,45,56,57,56,33,36,23,53,59,84,57,77,45,71,31,54,45,73,46,47,67,68,57,55,50,32,46,55,69,66,77,46,83,117

Foldseek 3Di:
DLQLLLVCLCCVPVVVFQEAEEEQQPVPVVVVVVVVVSCVVSVAHYYYDPALVCLVVRVVVSPDGPYYGYHYHDDQLPCLVVLVRVLSNCVSNVDPAAEDEEEQQDALVRLQSSLVSNVSSVGQAYEYEDLLVHPARPSVVVSCVVSVHYHQKYANDRDHNPRMDGPDVVVVVCRRVVVDHD

Sequence (182 aa):
TTTVAKLAATFKLAHGYRPGLVTVDTYRIAAVEQLRTYAEIID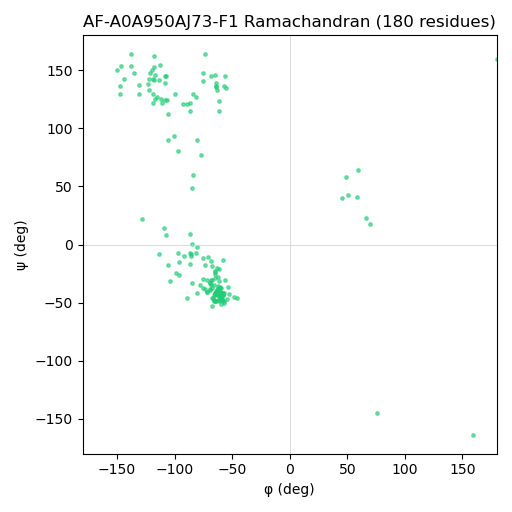LPLAVVNAPSEMRRAIGELGEVDLVLIDTAGRSPRDEVKIRELADFLAEARPDEVHLVLSAVAAERSLRAAVERFAVVCADRLILTKLDEADGLGGVLTVLGQADRPVSYITTGQAVPDDIEPAARTRLARLILGLEVV

Secondary structure (DSSP, 8-state):
-HHHHHHHHHHHHHH---EEEEE---SSHHHHHHHHHHHHHHT--EEE-SSGGGHHHHHHHT-S-SEEEEE-----TT-HHHHHHHHHHHHHH--S--EEEEETTS-HHHHHHHHHHGGGGT--EEEEE-GGG-S-SHHHHHHHHHH---EEEEE-SS-TTTSEEE--HHHHHHHHTTSS--

pLDDT: mean 94.44, std 4.08, range [73.5, 98.38]

Radius of gyration: 16.3 Å; Cα contacts (8 Å, |Δi|>4): 292; chains: 1; bounding box: 38×41×36 Å

Mean predicted aligned error: 3.22 Å